Protein AF-A0A545TNF6-F1 (afdb_monomer_lite)

Sequence (285 aa):
MRSLAILFLVLPLLGCNGSDDDDNDNGVKALRIDASGVTEPVDLIERLSGRLFEIDENGEHLVSLDRNQDFFDLAILYNAQGSGCRLTASDRQRAEEWRLQCDFDITCLPNAEPVCAKQALPDNDLFTFRYRSFENSCRAYEASAMVAFSGTGCGDLNNTTVPDLHEPVFVAALADIEVDTEPHTVVSASIDGDIARLVFEVRGGCGEHDFDLVIDDDFTSGGTVRTSSLSVYGEDNDGCTDLIDVPKRFDLTPVKEIYKRQFPNAVGNQTVVIRNIGNYRFRLD

Secondary structure (DSSP, 8-state):
----------------------TT-----EEEEEEES--S-EEEEETTTTEEEEE-SSEEEEEE--TT-----EEEEEETTSSEEEEEESSTTT-SEEEEEEEE-----TTSPPEEEEEE-SSS-TTEEEEEEESSHHHHHHTTPEEEE-SS--GGGTT-EEES--EEPEE--GGG-------EEEEEEEEETTEEEEEEEEE-SSS-EEEEEEE-S-B-TTS-BS-EEEEEEE-TT-S---EEEEEEEEE-HHHHHHHHHH-TT--EEEEEEETTTEEEEEEE-

pLDDT: mean 79.97, std 18.1, range [21.95, 97.25]

Radius of gyration: 23.04 Å; chains: 1; bounding box: 62×70×67 Å

Structure (mmCIF, N/CA/C/O backbone):
data_AF-A0A545TNF6-F1
#
_entry.id   AF-A0A545TNF6-F1
#
loop_
_atom_site.group_PDB
_atom_site.id
_atom_site.type_symbol
_atom_site.label_atom_id
_atom_site.label_alt_id
_atom_site.label_comp_id
_atom_site.label_asym_id
_atom_site.label_entity_id
_atom_site.label_seq_id
_atom_site.pdbx_PDB_ins_code
_atom_site.Cartn_x
_atom_site.Cartn_y
_atom_site.Cartn_z
_atom_site.occupancy
_atom_site.B_iso_or_equiv
_atom_site.auth_seq_id
_atom_site.auth_comp_id
_atom_site.auth_asym_id
_atom_site.auth_atom_id
_atom_site.pdbx_PDB_model_num
ATOM 1 N N . MET A 1 1 ? -38.529 -45.855 -37.334 1.00 43.91 1 MET A N 1
ATOM 2 C CA . MET A 1 1 ? -37.143 -46.192 -37.726 1.00 43.91 1 MET A CA 1
ATOM 3 C C . MET A 1 1 ? -36.788 -45.484 -39.024 1.00 43.91 1 MET A C 1
ATOM 5 O O . MET A 1 1 ? -37.091 -46.003 -40.089 1.00 43.91 1 MET A O 1
ATOM 9 N N . ARG A 1 2 ? -36.196 -44.291 -38.927 1.00 24.41 2 ARG A N 1
ATOM 10 C CA . ARG A 1 2 ? -35.376 -43.653 -39.966 1.00 24.41 2 ARG A CA 1
ATOM 11 C C . ARG A 1 2 ? -34.384 -42.760 -39.224 1.00 24.41 2 ARG A C 1
ATOM 13 O O . ARG A 1 2 ? -34.797 -41.775 -38.623 1.00 24.41 2 ARG A O 1
ATOM 20 N N . SER A 1 3 ? -33.127 -43.193 -39.173 1.00 24.25 3 SER A N 1
ATOM 21 C CA . SER A 1 3 ? -32.018 -42.422 -38.613 1.00 24.25 3 SER A CA 1
ATOM 22 C C . SER A 1 3 ? -31.767 -41.201 -39.487 1.00 24.25 3 SER A C 1
ATOM 24 O O . SER A 1 3 ? -31.570 -41.337 -40.694 1.00 24.25 3 SER A O 1
ATOM 26 N N . LEU A 1 4 ? -31.788 -40.025 -38.869 1.00 24.00 4 LEU A N 1
ATOM 27 C CA . LEU A 1 4 ? -31.361 -38.771 -39.470 1.00 24.00 4 LEU A CA 1
ATOM 28 C C . LEU A 1 4 ? -29.865 -38.619 -39.155 1.00 24.00 4 LEU A C 1
ATOM 30 O O . LEU A 1 4 ? -29.491 -38.442 -37.999 1.00 24.00 4 LEU A O 1
ATOM 34 N N . ALA A 1 5 ? -29.013 -38.773 -40.167 1.00 24.28 5 ALA A N 1
ATOM 35 C CA . ALA A 1 5 ? -27.587 -38.494 -40.057 1.00 24.28 5 ALA A CA 1
ATOM 36 C C . ALA A 1 5 ? -27.385 -36.973 -40.129 1.00 24.28 5 ALA A C 1
ATOM 38 O O . ALA A 1 5 ? -27.696 -36.357 -41.148 1.00 24.28 5 ALA A O 1
ATOM 39 N N . ILE A 1 6 ? -26.906 -36.373 -39.039 1.00 26.23 6 ILE A N 1
ATOM 40 C CA . ILE A 1 6 ? -26.501 -34.966 -38.995 1.00 26.23 6 ILE A CA 1
ATOM 41 C C . ILE A 1 6 ? -25.044 -34.900 -39.451 1.00 26.23 6 ILE A C 1
ATOM 43 O O . ILE A 1 6 ? -24.143 -35.420 -38.798 1.00 26.23 6 ILE A O 1
ATOM 47 N N . LEU A 1 7 ? -24.851 -34.290 -40.616 1.00 21.95 7 LEU A N 1
ATOM 48 C CA . LEU A 1 7 ? -23.566 -33.981 -41.221 1.00 21.95 7 LEU A CA 1
ATOM 49 C C . LEU A 1 7 ? -22.990 -32.747 -40.504 1.00 21.95 7 LEU A C 1
ATOM 51 O O . LEU A 1 7 ? -23.434 -31.629 -40.756 1.00 21.95 7 LEU A O 1
ATOM 55 N N . PHE A 1 8 ? -22.036 -32.939 -39.592 1.00 25.45 8 PHE A N 1
ATOM 56 C CA . PHE A 1 8 ? -21.241 -31.832 -39.057 1.00 25.45 8 PHE A CA 1
ATOM 57 C C . PHE A 1 8 ? -20.173 -31.453 -40.086 1.00 25.45 8 PHE A C 1
ATOM 59 O O . PHE A 1 8 ? -19.251 -32.222 -40.357 1.00 25.45 8 PHE A O 1
ATOM 66 N N . LEU A 1 9 ? -20.324 -30.266 -40.675 1.00 23.81 9 LEU A N 1
ATOM 67 C CA . LEU A 1 9 ? -19.251 -29.590 -41.393 1.00 23.81 9 LEU A CA 1
ATOM 68 C C . LEU A 1 9 ? -18.159 -29.226 -40.379 1.00 23.81 9 LEU A C 1
ATOM 70 O O . LEU A 1 9 ? -18.353 -28.350 -39.539 1.00 23.81 9 LEU A O 1
ATOM 74 N N . VAL A 1 10 ? -17.015 -29.899 -40.468 1.00 26.00 10 VAL A N 1
ATOM 75 C CA . VAL A 1 10 ? -15.772 -29.465 -39.828 1.00 26.00 10 VAL A CA 1
ATOM 76 C C . VAL A 1 10 ? -15.178 -28.378 -40.721 1.00 26.00 10 VAL A C 1
ATOM 78 O O . VAL A 1 10 ? -14.643 -28.665 -41.791 1.00 26.00 10 VAL A O 1
ATOM 81 N N . LEU A 1 11 ? -15.338 -27.121 -40.314 1.00 28.11 11 LEU A N 1
ATOM 82 C CA . LEU A 1 11 ? -14.547 -26.011 -40.839 1.00 28.11 11 LEU A CA 1
ATOM 83 C C . LEU A 1 11 ? -13.128 -26.145 -40.266 1.00 28.11 11 LEU A C 1
ATOM 85 O O . LEU A 1 11 ? -12.998 -26.227 -39.043 1.00 28.11 11 LEU A O 1
ATOM 89 N N . PRO A 1 12 ? -12.066 -26.180 -41.091 1.00 29.42 12 PRO A N 1
ATOM 90 C CA . PRO A 1 12 ? -10.717 -26.051 -40.572 1.00 29.42 12 PRO A CA 1
ATOM 91 C C . PRO A 1 12 ? -10.569 -24.636 -40.011 1.00 29.42 12 PRO A C 1
ATOM 93 O O . PRO A 1 12 ? -10.664 -23.651 -40.746 1.00 29.42 12 PRO A O 1
ATOM 96 N N . LEU A 1 13 ? -10.376 -24.546 -38.696 1.00 31.84 13 LEU A N 1
ATOM 97 C CA . LEU A 1 13 ? -9.838 -23.350 -38.066 1.00 31.84 13 LEU A CA 1
ATOM 98 C C . LEU A 1 13 ? -8.480 -23.089 -38.719 1.00 31.84 13 LEU A C 1
ATOM 100 O O . LEU A 1 13 ? -7.588 -23.937 -38.677 1.00 31.84 13 LEU A O 1
ATOM 104 N N . LEU A 1 14 ? -8.370 -21.945 -39.391 1.00 34.56 14 LEU A N 1
ATOM 105 C CA . LEU A 1 14 ? -7.100 -21.393 -39.836 1.00 34.56 14 LEU A CA 1
ATOM 106 C C . LEU A 1 14 ? -6.213 -21.270 -38.601 1.00 34.56 14 LEU A C 1
ATOM 108 O O . LEU A 1 14 ? -6.526 -20.515 -37.682 1.00 34.56 14 LEU A O 1
ATOM 112 N N . GLY A 1 15 ? -5.162 -22.084 -38.575 1.00 30.28 15 GLY A N 1
ATOM 113 C CA . GLY A 1 15 ? -4.151 -22.050 -37.539 1.00 30.28 15 GLY A CA 1
ATOM 114 C C . GLY A 1 15 ? -3.509 -20.672 -37.488 1.00 30.28 15 GLY A C 1
ATOM 115 O O . GLY A 1 15 ? -3.139 -20.106 -38.519 1.00 30.28 15 GLY A O 1
ATOM 116 N N . CYS A 1 16 ? -3.363 -20.150 -36.275 1.00 33.81 16 CYS A N 1
ATOM 117 C CA . CYS A 1 16 ? -2.301 -19.205 -35.992 1.00 33.81 16 CYS A CA 1
ATOM 118 C C . CYS A 1 16 ? -0.992 -19.881 -36.419 1.00 33.81 16 CYS A C 1
ATOM 120 O O . CYS A 1 16 ? -0.658 -20.950 -35.911 1.00 33.81 16 CYS A O 1
ATOM 122 N N . ASN A 1 17 ? -0.300 -19.294 -37.396 1.00 35.44 17 ASN A N 1
ATOM 123 C CA . ASN A 1 17 ? 1.081 -19.631 -37.718 1.00 35.44 17 ASN A CA 1
ATOM 124 C C . ASN A 1 17 ? 1.927 -19.318 -36.475 1.00 35.44 17 ASN A C 1
ATOM 126 O O . ASN A 1 17 ? 2.396 -18.195 -36.311 1.00 35.44 17 ASN A O 1
ATOM 130 N N . GLY A 1 18 ? 2.074 -20.300 -35.589 1.00 39.19 18 GLY A N 1
ATOM 131 C CA . GLY A 1 18 ? 3.207 -20.368 -34.683 1.00 39.19 18 GLY A CA 1
ATOM 132 C C . GLY A 1 18 ? 4.419 -20.710 -35.534 1.00 39.19 18 GLY A C 1
ATOM 133 O O . GLY A 1 18 ? 4.469 -21.777 -36.144 1.00 39.19 18 GLY A O 1
ATOM 134 N N . SER A 1 19 ? 5.340 -19.763 -35.666 1.00 40.97 19 SER A N 1
ATOM 135 C CA . SER A 1 19 ? 6.684 -20.054 -36.137 1.00 40.97 19 SER A CA 1
ATOM 136 C C . SER A 1 19 ? 7.369 -20.905 -35.070 1.00 40.97 19 SER A C 1
ATOM 138 O O . SER A 1 19 ? 7.910 -20.370 -34.105 1.00 40.97 19 SER A O 1
ATOM 140 N N . ASP A 1 20 ? 7.287 -22.222 -35.238 1.00 49.34 20 ASP A N 1
ATOM 141 C CA . ASP A 1 20 ? 8.198 -23.185 -34.627 1.00 49.34 20 ASP A CA 1
ATOM 142 C C . ASP A 1 20 ? 9.568 -23.017 -35.305 1.00 49.34 20 ASP A C 1
ATOM 144 O O . ASP A 1 20 ? 9.872 -23.719 -36.265 1.00 49.34 20 ASP A O 1
ATOM 148 N N . ASP A 1 21 ? 10.368 -22.050 -34.856 1.00 46.94 21 ASP A N 1
ATOM 149 C CA . ASP A 1 21 ? 11.791 -21.969 -35.191 1.00 46.94 21 ASP A CA 1
ATOM 150 C C . ASP A 1 21 ? 12.592 -21.644 -33.913 1.00 46.94 21 ASP A C 1
ATOM 152 O O . ASP A 1 21 ? 12.367 -20.630 -33.255 1.00 46.94 21 ASP A O 1
ATOM 156 N N . ASP A 1 22 ? 13.537 -22.544 -33.619 1.00 46.09 22 ASP A N 1
ATOM 157 C CA . ASP A 1 22 ? 14.647 -22.476 -32.654 1.00 46.09 22 ASP A CA 1
ATOM 158 C C . ASP A 1 22 ? 14.410 -22.828 -31.167 1.00 46.09 22 ASP A C 1
ATOM 160 O O . ASP A 1 22 ? 14.746 -22.098 -30.233 1.00 46.09 22 ASP A O 1
ATOM 164 N N . ASP A 1 23 ? 14.025 -24.093 -30.959 1.00 50.25 23 ASP A N 1
ATOM 165 C CA . ASP A 1 23 ? 14.339 -24.911 -29.775 1.00 50.25 23 ASP A CA 1
ATOM 166 C C . ASP A 1 23 ? 15.867 -25.091 -29.586 1.00 50.25 23 ASP A C 1
ATOM 168 O O . ASP A 1 23 ? 16.430 -26.152 -29.872 1.00 50.25 23 ASP A O 1
ATOM 172 N N . ASN A 1 24 ? 16.575 -24.060 -29.114 1.00 44.50 24 ASN A N 1
ATOM 173 C CA . ASN A 1 24 ? 17.787 -24.248 -28.295 1.00 44.50 24 ASN A CA 1
ATOM 174 C C . ASN A 1 24 ? 18.270 -22.990 -27.562 1.00 44.50 24 ASN A C 1
ATOM 176 O O . ASN A 1 24 ? 19.436 -22.928 -27.157 1.00 44.50 24 ASN A O 1
ATOM 180 N N . ASP A 1 25 ? 17.418 -21.981 -27.384 1.00 52.03 25 ASP A N 1
ATOM 181 C CA . ASP A 1 25 ? 17.790 -20.886 -26.506 1.00 52.03 25 ASP A CA 1
ATOM 182 C C . ASP A 1 25 ? 17.663 -21.372 -25.060 1.00 52.03 25 ASP A C 1
ATOM 184 O O . ASP A 1 25 ? 16.601 -21.808 -24.610 1.00 52.03 25 ASP A O 1
ATOM 188 N N . ASN A 1 26 ? 18.743 -21.286 -24.287 1.00 50.31 26 ASN A N 1
ATOM 189 C CA . ASN A 1 26 ? 18.711 -21.491 -22.835 1.00 50.31 26 ASN A CA 1
ATOM 190 C C . ASN A 1 26 ? 17.999 -20.310 -22.133 1.00 50.31 26 ASN A C 1
ATOM 192 O O . ASN A 1 26 ? 18.369 -19.959 -21.007 1.00 50.31 26 ASN A O 1
ATOM 196 N N . GLY A 1 27 ? 16.993 -19.742 -22.815 1.00 54.53 27 GLY A N 1
ATOM 197 C CA . GLY A 1 27 ? 16.411 -18.413 -22.735 1.00 54.53 27 GLY A CA 1
ATOM 198 C C . GLY A 1 27 ? 16.209 -17.977 -21.308 1.00 54.53 27 GLY A C 1
ATOM 199 O O . GLY A 1 27 ? 15.198 -18.261 -20.666 1.00 54.53 27 GLY A O 1
ATOM 200 N N . VAL A 1 28 ? 17.224 -17.303 -20.790 1.00 65.88 28 VAL A N 1
ATOM 201 C CA . VAL A 1 28 ? 17.069 -16.525 -19.581 1.00 65.88 28 VAL A CA 1
ATOM 202 C C . VAL A 1 28 ? 16.252 -15.316 -20.006 1.00 65.88 28 VAL A C 1
ATOM 204 O O . VAL A 1 28 ? 16.776 -14.451 -20.705 1.00 65.88 28 VAL A O 1
ATOM 207 N N . LYS A 1 29 ? 14.972 -15.269 -19.618 1.00 76.62 29 LYS A N 1
ATOM 208 C CA . LYS A 1 29 ? 14.194 -14.034 -19.728 1.00 76.62 29 LYS A CA 1
ATOM 209 C C . LYS A 1 29 ? 14.943 -12.967 -18.928 1.00 76.62 29 LYS A C 1
ATOM 211 O O . LYS A 1 29 ? 15.293 -13.192 -17.765 1.00 76.62 29 LYS A O 1
ATOM 216 N N . ALA A 1 30 ? 15.265 -11.860 -19.581 1.00 83.50 30 ALA A N 1
ATOM 217 C CA . ALA A 1 30 ? 15.966 -10.745 -18.974 1.00 83.50 30 ALA A CA 1
ATOM 218 C C . ALA A 1 30 ? 15.099 -9.497 -19.097 1.00 83.50 30 ALA A C 1
ATOM 220 O O . ALA A 1 30 ? 14.529 -9.236 -20.152 1.00 83.50 30 ALA A O 1
ATOM 221 N N . LEU A 1 31 ? 15.014 -8.753 -18.005 1.00 87.25 31 LEU A N 1
ATOM 222 C CA . LEU A 1 31 ? 14.349 -7.471 -17.920 1.00 87.25 31 LEU A CA 1
ATOM 223 C C . LEU A 1 31 ? 15.382 -6.378 -18.115 1.00 87.25 31 LEU A C 1
ATOM 225 O O . LEU A 1 31 ? 16.410 -6.374 -17.434 1.00 87.25 31 LEU A O 1
ATOM 229 N N . ARG A 1 32 ? 15.112 -5.454 -19.027 1.00 91.69 32 ARG A N 1
ATOM 230 C CA . ARG A 1 32 ? 15.963 -4.293 -19.234 1.00 91.69 32 ARG A CA 1
ATOM 231 C C . ARG A 1 32 ? 15.460 -3.117 -18.404 1.00 91.69 32 ARG A C 1
ATOM 233 O O . ARG A 1 32 ? 14.279 -2.800 -18.458 1.00 91.69 32 ARG A O 1
ATOM 240 N N . ILE A 1 33 ? 16.351 -2.450 -17.678 1.00 94.31 33 ILE A N 1
ATOM 241 C CA . ILE A 1 33 ? 16.052 -1.238 -16.908 1.00 94.31 33 ILE A CA 1
ATOM 242 C C . ILE A 1 33 ? 16.990 -0.118 -17.376 1.00 94.31 33 ILE A C 1
ATOM 244 O O . ILE A 1 33 ? 18.193 -0.187 -17.147 1.00 94.31 33 ILE A O 1
ATOM 248 N N . ASP A 1 34 ? 16.453 0.903 -18.042 1.00 95.12 34 ASP A N 1
ATOM 249 C CA . ASP A 1 34 ? 17.161 2.131 -18.433 1.00 95.12 34 ASP A CA 1
ATOM 250 C C . ASP A 1 34 ? 17.091 3.151 -17.284 1.00 95.12 34 ASP A C 1
ATOM 252 O O . ASP A 1 34 ? 16.046 3.759 -17.032 1.00 95.12 34 ASP A O 1
ATOM 256 N N . ALA A 1 35 ? 18.189 3.296 -16.545 1.00 96.06 35 ALA A N 1
ATOM 257 C CA . ALA A 1 35 ? 18.286 4.131 -15.357 1.00 96.06 35 ALA A CA 1
ATOM 258 C C . ALA A 1 35 ? 18.898 5.507 -15.658 1.00 96.06 35 ALA A C 1
ATOM 260 O O . ALA A 1 35 ? 19.942 5.631 -16.302 1.00 96.06 35 ALA A O 1
ATOM 261 N N . SER A 1 36 ? 18.271 6.561 -15.137 1.00 95.31 36 SER A N 1
ATOM 262 C CA . SER A 1 36 ? 18.696 7.952 -15.301 1.00 95.31 36 SER A CA 1
ATOM 263 C C . SER A 1 36 ? 18.490 8.762 -14.022 1.00 95.31 36 SER A C 1
ATOM 265 O O . SER A 1 36 ? 17.530 8.558 -13.280 1.00 95.31 36 SER A O 1
ATOM 267 N N . GLY A 1 37 ? 19.397 9.700 -13.753 1.00 92.69 37 GLY A N 1
ATOM 268 C CA . GLY A 1 37 ? 19.358 10.523 -12.547 1.00 92.69 37 GLY A CA 1
ATOM 269 C C . GLY A 1 37 ? 19.779 9.815 -11.259 1.00 92.69 37 GLY A C 1
ATOM 270 O O . GLY A 1 37 ? 19.632 10.408 -10.200 1.00 92.69 37 GLY A O 1
ATOM 271 N N . VAL A 1 38 ? 20.289 8.582 -11.327 1.00 93.81 38 VAL A N 1
ATOM 272 C CA . VAL A 1 38 ? 20.677 7.792 -10.154 1.00 93.81 38 VAL A CA 1
ATOM 273 C C . VAL A 1 38 ? 21.975 8.339 -9.562 1.00 93.81 38 VAL A C 1
ATOM 275 O O . VAL A 1 38 ? 23.009 8.361 -10.234 1.00 93.81 38 VAL A O 1
ATOM 278 N N . THR A 1 39 ? 21.908 8.823 -8.319 1.00 91.31 39 THR A N 1
ATOM 279 C CA . THR A 1 39 ? 23.062 9.361 -7.568 1.00 91.31 39 THR A CA 1
ATOM 280 C C . THR A 1 39 ? 23.376 8.616 -6.265 1.00 91.31 39 THR A C 1
ATOM 282 O O . THR A 1 39 ? 24.485 8.744 -5.758 1.00 91.31 39 THR A O 1
ATOM 285 N N . GLU A 1 40 ? 22.437 7.815 -5.762 1.00 90.62 40 GLU A N 1
ATOM 286 C CA . GLU A 1 40 ? 22.557 6.910 -4.609 1.00 90.62 40 GLU A CA 1
ATOM 287 C C . GLU A 1 40 ? 21.766 5.625 -4.929 1.00 90.62 40 GLU A C 1
ATOM 289 O O . GLU A 1 40 ? 20.886 5.673 -5.797 1.00 90.62 40 GLU A O 1
ATOM 294 N N . PRO A 1 41 ? 22.017 4.498 -4.240 1.00 91.19 41 PRO A N 1
ATOM 295 C CA . PRO A 1 41 ? 21.329 3.240 -4.516 1.00 91.19 41 PRO A CA 1
ATOM 296 C C . PRO A 1 41 ? 19.798 3.337 -4.461 1.00 91.19 41 PRO A C 1
ATOM 298 O O . PRO A 1 41 ? 19.214 3.975 -3.573 1.00 91.19 41 PRO A O 1
ATOM 301 N N . VAL A 1 42 ? 19.153 2.679 -5.423 1.00 90.94 42 VAL A N 1
ATOM 302 C CA . VAL A 1 42 ? 17.705 2.465 -5.475 1.00 90.94 42 VAL A CA 1
ATOM 303 C C . VAL A 1 42 ? 17.444 0.971 -5.428 1.00 90.94 42 VAL A C 1
ATOM 305 O O . VAL A 1 42 ? 17.832 0.244 -6.344 1.00 90.94 42 VAL A O 1
ATOM 308 N N . ASP A 1 43 ? 16.748 0.529 -4.389 1.00 91.25 43 ASP A N 1
ATOM 309 C CA . ASP A 1 43 ? 16.315 -0.855 -4.280 1.00 91.25 43 ASP A CA 1
ATOM 310 C C . ASP A 1 43 ? 14.991 -1.020 -5.012 1.00 91.25 43 ASP A C 1
ATOM 312 O O . ASP A 1 43 ? 13.978 -0.393 -4.686 1.00 91.25 43 ASP A O 1
ATOM 316 N N . LEU A 1 44 ? 15.000 -1.900 -5.999 1.00 91.81 44 LEU A N 1
ATOM 317 C CA . LEU A 1 44 ? 13.829 -2.378 -6.704 1.00 91.81 44 LEU A CA 1
ATOM 318 C C . LEU A 1 44 ? 13.463 -3.766 -6.188 1.00 91.81 44 LEU A C 1
ATOM 320 O O . LEU A 1 44 ? 14.328 -4.577 -5.849 1.00 91.81 44 LEU A O 1
ATOM 324 N N . ILE A 1 45 ? 12.170 -4.059 -6.183 1.00 88.44 45 ILE A N 1
ATOM 325 C CA . ILE A 1 45 ? 11.635 -5.385 -5.893 1.00 88.44 45 ILE A CA 1
ATOM 326 C C . ILE A 1 45 ? 10.754 -5.840 -7.045 1.00 88.44 45 ILE A C 1
ATOM 328 O O . ILE A 1 45 ? 9.919 -5.079 -7.523 1.00 88.44 45 ILE A O 1
ATOM 332 N N . GLU A 1 46 ? 10.921 -7.087 -7.471 1.00 86.31 46 GLU A N 1
ATOM 333 C CA . GLU A 1 46 ? 9.929 -7.767 -8.298 1.00 86.31 46 GLU A CA 1
ATOM 334 C C . GLU A 1 46 ? 8.937 -8.446 -7.349 1.00 86.31 46 GLU A C 1
ATOM 336 O O . GLU A 1 46 ? 9.292 -9.374 -6.618 1.00 86.31 46 GLU A O 1
ATOM 341 N N . ARG A 1 47 ? 7.715 -7.912 -7.276 1.00 78.31 47 ARG A N 1
ATOM 342 C CA . ARG A 1 47 ? 6.742 -8.221 -6.223 1.00 78.31 47 ARG A CA 1
ATOM 343 C C . ARG A 1 47 ? 6.219 -9.658 -6.282 1.00 78.31 47 ARG A C 1
ATOM 345 O O . ARG A 1 47 ? 5.804 -10.169 -5.242 1.00 78.31 47 ARG A O 1
ATOM 352 N N . LEU A 1 48 ? 6.253 -10.326 -7.441 1.00 74.25 48 LEU A N 1
ATOM 353 C CA . LEU A 1 48 ? 5.762 -11.704 -7.575 1.00 74.25 48 LEU A CA 1
ATOM 354 C C . LEU A 1 48 ? 6.755 -12.731 -7.012 1.00 74.25 48 LEU A C 1
ATOM 356 O O . LEU A 1 48 ? 6.364 -13.639 -6.277 1.00 74.25 48 LEU A O 1
ATOM 360 N N . SER A 1 49 ? 8.040 -12.589 -7.330 1.00 78.06 49 SER A N 1
ATOM 361 C CA . SER A 1 49 ? 9.129 -13.458 -6.863 1.00 78.06 49 SER A CA 1
ATOM 362 C C . SER A 1 49 ? 9.734 -12.997 -5.535 1.00 78.06 49 SER A C 1
ATOM 364 O O . SER A 1 49 ? 10.405 -13.779 -4.859 1.00 78.06 49 SER A O 1
ATOM 366 N N . GLY A 1 50 ? 9.521 -11.734 -5.154 1.00 80.38 50 GLY A N 1
ATOM 367 C CA . GLY A 1 50 ? 10.170 -11.087 -4.012 1.00 80.38 50 GLY A CA 1
ATOM 368 C C . GLY A 1 50 ? 11.662 -10.827 -4.233 1.00 80.38 50 GLY A C 1
ATOM 369 O O . GLY A 1 50 ? 12.395 -10.589 -3.271 1.00 80.38 50 GLY A O 1
ATOM 370 N N . ARG A 1 51 ? 12.143 -10.926 -5.477 1.00 84.56 51 ARG A N 1
ATOM 371 C CA . ARG A 1 51 ? 13.555 -10.734 -5.802 1.00 84.56 51 ARG A CA 1
ATOM 372 C C . ARG A 1 51 ? 13.908 -9.253 -5.820 1.00 84.56 51 ARG A C 1
ATOM 374 O O . ARG A 1 51 ? 13.132 -8.425 -6.282 1.00 84.56 51 ARG A O 1
ATOM 381 N N . LEU A 1 52 ? 15.110 -8.952 -5.345 1.00 87.75 52 LEU A N 1
ATOM 382 C CA . LEU A 1 52 ? 15.613 -7.594 -5.198 1.00 87.75 52 LEU A CA 1
ATOM 383 C C . LEU A 1 52 ? 16.697 -7.279 -6.216 1.00 87.75 52 LEU A C 1
ATOM 385 O O . LEU A 1 52 ? 17.485 -8.155 -6.596 1.00 87.75 52 LEU A O 1
ATOM 389 N N . PHE A 1 53 ? 16.749 -6.008 -6.590 1.00 90.75 53 PHE A N 1
ATOM 390 C CA . PHE A 1 53 ? 17.747 -5.442 -7.484 1.00 90.75 53 PHE A CA 1
ATOM 391 C C . PHE A 1 53 ? 18.163 -4.094 -6.925 1.00 90.75 53 PHE A C 1
ATOM 393 O O . PHE A 1 53 ? 17.312 -3.270 -6.623 1.00 90.75 53 PHE A O 1
ATOM 400 N N . GLU A 1 54 ? 19.460 -3.872 -6.806 1.00 93.69 54 GLU A N 1
ATOM 401 C CA . GLU A 1 54 ? 20.001 -2.562 -6.470 1.00 93.69 54 GLU A CA 1
ATOM 402 C C . GLU A 1 54 ? 20.443 -1.901 -7.778 1.00 93.69 54 GLU A C 1
ATOM 404 O O . GLU A 1 54 ? 21.153 -2.521 -8.573 1.00 93.69 54 GLU A O 1
ATOM 409 N N . ILE A 1 55 ? 19.987 -0.672 -8.019 1.00 94.44 55 ILE A N 1
ATOM 410 C CA . ILE A 1 55 ? 20.444 0.174 -9.122 1.00 94.44 55 ILE A CA 1
ATOM 411 C C . ILE A 1 55 ? 21.216 1.345 -8.517 1.00 94.44 55 ILE A C 1
ATOM 413 O O . ILE A 1 55 ? 20.626 2.227 -7.892 1.00 94.44 55 ILE A O 1
ATOM 417 N N . ASP A 1 56 ? 22.533 1.347 -8.693 1.00 94.94 56 ASP A N 1
ATOM 418 C CA . ASP A 1 56 ? 23.463 2.308 -8.087 1.00 94.94 56 ASP A CA 1
ATOM 419 C C . ASP A 1 56 ? 24.100 3.274 -9.102 1.00 94.94 56 ASP A C 1
ATOM 421 O O . ASP A 1 56 ? 24.758 4.242 -8.714 1.00 94.94 56 ASP A O 1
ATOM 425 N N . GLU A 1 57 ? 23.862 3.072 -10.400 1.00 95.44 57 GLU A N 1
ATOM 426 C CA . GLU A 1 57 ? 24.358 3.941 -11.465 1.00 95.44 57 GLU A CA 1
ATOM 427 C C . GLU A 1 57 ? 23.379 4.108 -12.637 1.00 95.44 57 GLU A C 1
ATOM 429 O O . GLU A 1 57 ? 22.453 3.322 -12.853 1.00 95.44 57 GLU A O 1
ATOM 434 N N . ASN A 1 58 ? 23.597 5.167 -13.422 1.00 96.06 58 ASN A N 1
ATOM 435 C CA . ASN A 1 58 ? 22.867 5.407 -14.668 1.00 96.06 58 ASN A CA 1
ATOM 436 C C . ASN A 1 58 ? 23.266 4.398 -15.751 1.00 96.06 58 ASN A C 1
ATOM 438 O O . ASN A 1 58 ? 24.425 3.996 -15.827 1.00 96.06 58 ASN A O 1
ATOM 442 N N . GLY A 1 59 ? 22.351 4.113 -16.675 1.00 95.12 59 GLY A N 1
ATOM 443 C CA . GLY A 1 59 ? 22.600 3.261 -17.834 1.00 95.12 59 GLY A CA 1
ATOM 444 C C . GLY A 1 59 ? 21.632 2.092 -17.935 1.00 95.12 59 GLY A C 1
ATOM 445 O O . GLY A 1 59 ? 20.610 2.043 -17.257 1.00 95.12 59 GLY A O 1
ATOM 446 N N . GLU A 1 60 ? 21.956 1.160 -18.826 1.00 95.81 60 GLU A N 1
ATOM 447 C CA . GLU A 1 60 ? 21.149 -0.031 -19.070 1.00 95.81 60 GLU A CA 1
ATOM 448 C C . GLU A 1 60 ? 21.552 -1.154 -18.108 1.00 95.81 60 GLU A C 1
ATOM 450 O O . GLU A 1 60 ? 22.708 -1.576 -18.082 1.00 95.81 60 GLU A O 1
ATOM 455 N N . HIS A 1 61 ? 20.578 -1.671 -17.364 1.00 94.38 61 HIS A N 1
ATOM 456 C CA . HIS A 1 61 ? 20.735 -2.796 -16.450 1.00 94.38 61 HIS A CA 1
ATOM 457 C C . HIS A 1 61 ? 19.929 -3.990 -16.949 1.00 94.38 61 HIS A C 1
ATOM 459 O O . HIS A 1 61 ? 18.782 -3.843 -17.370 1.00 94.38 61 HIS A O 1
ATOM 465 N N . LEU A 1 62 ? 20.523 -5.183 -16.894 1.00 91.38 62 LEU A N 1
ATOM 466 C CA . LEU A 1 62 ? 19.862 -6.430 -17.276 1.00 91.38 62 LEU A CA 1
ATOM 467 C C . LEU A 1 62 ? 19.630 -7.299 -16.049 1.00 91.38 62 LEU A C 1
ATOM 469 O O . LEU A 1 62 ? 20.564 -7.765 -15.394 1.00 91.38 62 LEU A O 1
ATOM 473 N N . VAL A 1 63 ? 18.363 -7.568 -15.780 1.00 86.88 63 VAL A N 1
ATOM 474 C CA . VAL A 1 63 ? 17.915 -8.373 -14.656 1.00 86.88 63 VAL A CA 1
ATOM 475 C C . VAL A 1 63 ? 17.429 -9.721 -15.174 1.00 86.88 63 VAL A C 1
ATOM 477 O O . VAL A 1 63 ? 16.415 -9.819 -15.850 1.00 86.88 63 VAL A O 1
ATOM 480 N N . SER A 1 64 ? 18.160 -10.791 -14.863 1.00 84.00 64 SER A N 1
ATOM 481 C CA . SER A 1 64 ? 17.725 -12.158 -15.178 1.00 84.00 64 SER A CA 1
ATOM 482 C C . SER A 1 64 ? 16.529 -12.555 -14.313 1.00 84.00 64 SER A C 1
ATOM 484 O O . SER A 1 64 ? 16.560 -12.325 -13.108 1.00 84.00 64 SER A O 1
ATOM 486 N N . LEU A 1 65 ? 15.528 -13.207 -14.899 1.00 73.38 65 LEU A N 1
ATOM 487 C CA . LEU A 1 65 ? 14.276 -13.588 -14.238 1.00 73.38 65 LEU A CA 1
ATOM 488 C C . LEU A 1 65 ? 14.069 -15.106 -14.239 1.00 73.38 65 LEU A C 1
ATOM 490 O O . LEU A 1 65 ? 14.773 -15.848 -14.934 1.00 73.38 65 LEU A O 1
ATOM 494 N N . ASP A 1 66 ? 13.090 -15.563 -13.458 1.00 77.69 66 ASP A N 1
ATOM 495 C CA . ASP A 1 66 ? 12.696 -16.967 -13.437 1.00 77.69 66 ASP A CA 1
ATOM 496 C C . ASP A 1 66 ? 12.022 -17.383 -14.750 1.00 77.69 66 ASP A C 1
ATOM 498 O O . ASP A 1 66 ? 11.180 -16.686 -15.312 1.00 77.69 66 ASP A O 1
ATOM 502 N N . ARG A 1 67 ? 12.382 -18.577 -15.237 1.00 69.62 67 ARG A N 1
ATOM 503 C CA . ARG A 1 67 ? 11.966 -19.079 -16.561 1.00 69.62 67 ARG A CA 1
ATOM 504 C C . ARG A 1 67 ? 10.456 -19.258 -16.723 1.00 69.62 67 ARG A C 1
ATOM 506 O O . ARG A 1 67 ? 9.974 -19.267 -17.848 1.00 69.62 67 ARG A O 1
ATOM 513 N N . ASN A 1 68 ? 9.738 -19.427 -15.617 1.00 74.06 68 ASN A N 1
ATOM 514 C CA . ASN A 1 68 ? 8.304 -19.717 -15.616 1.00 74.06 68 ASN A CA 1
ATOM 515 C C . ASN A 1 68 ? 7.446 -18.463 -15.403 1.00 74.06 68 ASN A C 1
ATOM 517 O O . ASN A 1 68 ? 6.245 -18.588 -15.187 1.00 74.06 68 ASN A O 1
ATOM 521 N N . GLN A 1 69 ? 8.060 -17.280 -15.390 1.00 70.38 69 GLN A N 1
ATOM 522 C CA . GLN A 1 69 ? 7.361 -16.029 -15.158 1.00 70.38 69 GLN A CA 1
ATOM 523 C C . GLN A 1 69 ? 7.066 -15.348 -16.496 1.00 70.38 69 GLN A C 1
ATOM 525 O O . GLN A 1 69 ? 7.969 -15.089 -17.297 1.00 70.38 69 GLN A O 1
ATOM 530 N N . ASP A 1 70 ? 5.784 -15.107 -16.757 1.00 67.50 70 ASP A N 1
ATOM 531 C CA . ASP A 1 70 ? 5.307 -14.450 -17.979 1.00 67.50 70 ASP A CA 1
ATOM 532 C C . ASP A 1 70 ? 5.051 -12.949 -17.789 1.00 67.50 70 ASP A C 1
ATOM 534 O O . ASP A 1 70 ? 4.979 -12.229 -18.780 1.00 67.50 70 ASP A O 1
ATOM 538 N N . PHE A 1 71 ? 5.009 -12.475 -16.538 1.00 68.25 71 PHE A N 1
ATOM 539 C CA . PHE A 1 71 ? 4.665 -11.097 -16.164 1.00 68.25 71 PHE A CA 1
ATOM 540 C C . PHE A 1 71 ? 5.604 -10.566 -15.089 1.00 68.25 71 PHE A C 1
ATOM 542 O O . PHE A 1 71 ? 6.066 -11.343 -14.260 1.00 68.25 71 PHE A O 1
ATOM 549 N N . PHE A 1 72 ? 5.846 -9.258 -15.058 1.00 74.44 72 PHE A N 1
ATOM 550 C CA . PHE A 1 72 ? 6.742 -8.621 -14.089 1.00 74.44 72 PHE A CA 1
ATOM 551 C C . PHE A 1 72 ? 6.016 -7.481 -13.385 1.00 74.44 72 PHE A C 1
ATOM 553 O O . PHE A 1 72 ? 5.396 -6.657 -14.050 1.00 74.44 72 PHE A O 1
ATOM 560 N N . ASP A 1 73 ? 6.131 -7.429 -12.062 1.00 77.81 73 ASP A N 1
ATOM 561 C CA . ASP A 1 73 ? 5.628 -6.332 -11.229 1.00 77.81 73 ASP A CA 1
ATOM 562 C C . ASP A 1 73 ? 6.836 -5.749 -10.493 1.00 77.81 73 ASP A C 1
ATOM 564 O O . ASP A 1 73 ? 7.254 -6.271 -9.457 1.00 77.81 73 ASP A O 1
ATOM 568 N N . LEU A 1 74 ? 7.489 -4.751 -11.097 1.00 85.81 74 LEU A N 1
ATOM 569 C CA . LEU A 1 74 ? 8.601 -4.059 -10.458 1.00 85.81 74 LEU A CA 1
ATOM 570 C C . LEU A 1 74 ? 8.100 -2.837 -9.697 1.00 85.81 74 LEU A C 1
ATOM 572 O O . LEU A 1 74 ? 7.425 -1.976 -10.250 1.00 85.81 74 LEU A O 1
ATOM 576 N N . ALA A 1 75 ? 8.583 -2.676 -8.470 1.00 86.69 75 ALA A N 1
ATOM 577 C CA . ALA A 1 75 ? 8.363 -1.476 -7.682 1.00 86.69 75 ALA A CA 1
ATOM 578 C C . ALA A 1 75 ? 9.661 -0.952 -7.075 1.00 86.69 75 ALA A C 1
ATOM 580 O O . ALA A 1 75 ? 10.591 -1.708 -6.793 1.00 86.69 75 ALA A O 1
ATOM 581 N N . ILE A 1 76 ? 9.698 0.357 -6.824 1.00 87.88 76 ILE A N 1
ATOM 582 C CA . ILE A 1 76 ? 10.736 0.963 -5.989 1.00 87.88 76 ILE A CA 1
ATOM 583 C C . ILE A 1 76 ? 10.420 0.595 -4.539 1.00 87.88 76 ILE A C 1
ATOM 585 O O . ILE A 1 76 ? 9.397 1.009 -3.995 1.00 87.88 76 ILE A O 1
ATOM 589 N N . LEU A 1 77 ? 11.293 -0.200 -3.927 1.00 84.94 77 LEU A N 1
ATOM 590 C CA . LEU A 1 77 ? 11.192 -0.589 -2.525 1.00 84.94 77 LEU A CA 1
ATOM 591 C C . LEU A 1 77 ? 11.773 0.497 -1.621 1.00 84.94 77 LEU A C 1
ATOM 593 O O . LEU A 1 77 ? 11.163 0.881 -0.622 1.00 84.94 77 LEU A O 1
ATOM 597 N N . TYR A 1 78 ? 12.963 0.978 -1.970 1.00 83.69 78 TYR A N 1
ATOM 598 C CA . TYR A 1 78 ? 13.685 1.981 -1.208 1.00 83.69 78 TYR A CA 1
ATOM 599 C C . TYR A 1 78 ? 14.492 2.881 -2.139 1.00 83.69 78 TYR A C 1
ATOM 601 O O . TYR A 1 78 ? 14.975 2.470 -3.190 1.00 83.69 78 TYR A O 1
ATOM 609 N N . ASN A 1 79 ? 14.627 4.138 -1.734 1.00 82.94 79 ASN A N 1
ATOM 610 C CA . ASN A 1 79 ? 15.363 5.145 -2.471 1.00 82.94 79 ASN A CA 1
ATOM 611 C C . ASN A 1 79 ? 16.208 5.969 -1.497 1.00 82.94 79 ASN A C 1
ATOM 613 O O . ASN A 1 79 ? 15.673 6.727 -0.681 1.00 82.94 79 ASN A O 1
ATOM 617 N N . ALA A 1 80 ? 17.529 5.826 -1.597 1.00 80.69 80 ALA A N 1
ATOM 618 C CA . ALA A 1 80 ? 18.474 6.550 -0.755 1.00 80.69 80 ALA A CA 1
ATOM 619 C C . ALA A 1 80 ? 18.667 8.020 -1.178 1.00 80.69 80 ALA A C 1
ATOM 621 O O . ALA A 1 80 ? 19.146 8.823 -0.376 1.00 80.69 80 ALA A O 1
ATOM 622 N N . GLN A 1 81 ? 18.280 8.397 -2.404 1.00 77.56 81 GLN A N 1
ATOM 623 C CA . GLN A 1 81 ? 18.634 9.687 -3.017 1.00 77.56 81 GLN A CA 1
ATOM 624 C C . GLN A 1 81 ? 17.920 10.891 -2.396 1.00 77.56 81 GLN A C 1
ATOM 626 O O . GLN A 1 81 ? 18.333 12.030 -2.606 1.00 77.56 81 GLN A O 1
ATOM 631 N N . GLY A 1 82 ? 16.838 10.678 -1.642 1.00 68.56 82 GLY A N 1
ATOM 632 C CA . GLY A 1 82 ? 16.018 11.747 -1.063 1.00 68.56 82 GLY A CA 1
ATOM 633 C C . GLY A 1 82 ? 15.246 12.597 -2.088 1.00 68.56 82 GLY A C 1
ATOM 634 O O . GLY A 1 82 ? 14.258 13.223 -1.712 1.00 68.56 82 GLY A O 1
ATOM 635 N N . SER A 1 83 ? 15.655 12.605 -3.363 1.00 73.12 83 SER A N 1
ATOM 636 C CA . SER A 1 83 ? 14.851 13.018 -4.515 1.00 73.12 83 SER A CA 1
ATOM 637 C C . SER A 1 83 ? 13.862 11.920 -4.897 1.00 73.12 83 SER A C 1
ATOM 639 O O . SER A 1 83 ? 14.050 10.755 -4.561 1.00 73.12 83 SER A O 1
ATOM 641 N N . GLY A 1 84 ? 12.792 12.275 -5.607 1.00 79.88 84 GLY A N 1
ATOM 642 C CA . GLY A 1 84 ? 11.848 11.286 -6.111 1.00 79.88 84 GLY A CA 1
ATOM 643 C C . GLY A 1 84 ? 12.466 10.408 -7.192 1.00 79.88 84 GLY A C 1
ATOM 644 O O . GLY A 1 84 ? 13.033 10.925 -8.150 1.00 79.88 84 GLY A O 1
ATOM 645 N N . CYS A 1 85 ? 12.287 9.094 -7.073 1.00 88.62 85 CYS A N 1
ATOM 646 C CA . CYS A 1 85 ? 12.468 8.160 -8.178 1.00 88.62 85 CYS A CA 1
ATOM 647 C C . CYS A 1 85 ? 11.100 7.717 -8.702 1.00 88.62 85 CYS A C 1
ATOM 649 O O . CYS A 1 85 ? 10.118 7.630 -7.962 1.00 88.62 85 CYS A O 1
ATOM 651 N N . ARG A 1 86 ? 11.020 7.462 -10.002 1.00 89.06 86 ARG A N 1
ATOM 652 C CA . ARG A 1 86 ? 9.840 6.932 -10.675 1.00 89.06 86 ARG A CA 1
ATOM 653 C C . ARG A 1 86 ? 10.293 5.814 -11.584 1.00 89.06 86 ARG A C 1
ATOM 655 O O . ARG A 1 86 ? 11.253 5.964 -12.337 1.00 89.06 86 ARG A O 1
ATOM 662 N N . LEU A 1 87 ? 9.551 4.725 -11.523 1.00 89.31 87 LEU A N 1
ATOM 663 C CA . LEU A 1 87 ? 9.712 3.588 -12.397 1.00 89.31 87 LEU A CA 1
ATOM 664 C C . LEU A 1 87 ? 8.555 3.594 -13.408 1.00 89.31 87 LEU A C 1
ATOM 666 O O . LEU A 1 87 ? 7.417 3.872 -13.043 1.00 89.31 87 LEU A O 1
ATOM 670 N N . THR A 1 88 ? 8.856 3.392 -14.689 1.00 87.50 88 THR A N 1
ATOM 671 C CA . THR A 1 88 ? 7.865 3.390 -15.781 1.00 87.50 88 THR A CA 1
ATOM 672 C C . THR A 1 88 ? 8.182 2.287 -16.777 1.00 87.50 88 THR A C 1
ATOM 674 O O . THR A 1 88 ? 9.339 2.136 -17.151 1.00 87.50 88 THR A O 1
ATOM 677 N N . ALA A 1 89 ? 7.189 1.544 -17.255 1.00 83.62 89 ALA A N 1
ATOM 678 C CA . ALA A 1 89 ? 7.376 0.617 -18.371 1.00 83.62 89 ALA A CA 1
ATOM 679 C C . ALA A 1 89 ? 7.322 1.366 -19.719 1.00 83.62 89 ALA A C 1
ATOM 681 O O . ALA A 1 89 ? 6.488 2.254 -19.914 1.00 83.62 89 ALA A O 1
ATOM 682 N N . SER A 1 90 ? 8.225 1.029 -20.647 1.00 70.44 90 SER A N 1
ATOM 683 C CA . SER A 1 90 ? 8.320 1.654 -21.982 1.00 70.44 90 SER A CA 1
ATOM 684 C C . SER A 1 90 ? 7.236 1.168 -22.952 1.00 70.44 90 SER A C 1
ATOM 686 O O . SER A 1 90 ? 6.660 1.971 -23.687 1.00 70.44 90 SER A O 1
ATOM 688 N N . ASP A 1 91 ? 6.933 -0.130 -22.911 1.00 66.19 91 ASP A N 1
ATOM 689 C CA . ASP A 1 91 ? 5.791 -0.762 -23.559 1.00 66.19 91 ASP A CA 1
ATOM 690 C C . ASP A 1 91 ? 5.005 -1.533 -22.500 1.00 66.19 91 ASP A C 1
ATOM 692 O O . ASP A 1 91 ? 5.434 -2.573 -21.990 1.00 66.19 91 ASP A O 1
ATOM 696 N N . ARG A 1 92 ? 3.843 -0.979 -22.164 1.00 57.09 92 ARG A N 1
ATOM 697 C CA . ARG A 1 92 ? 2.950 -1.465 -21.112 1.00 57.09 92 ARG A CA 1
ATOM 698 C C . ARG A 1 92 ? 2.366 -2.847 -21.406 1.00 57.09 92 ARG A C 1
ATOM 700 O O . ARG A 1 92 ? 1.874 -3.472 -20.485 1.00 57.09 92 ARG A O 1
ATOM 707 N N . GLN A 1 93 ? 2.436 -3.334 -22.652 1.00 49.72 93 GLN A N 1
ATOM 708 C CA . GLN A 1 93 ? 1.890 -4.644 -23.033 1.00 49.72 93 GLN A CA 1
ATOM 709 C C . GLN A 1 93 ? 2.909 -5.790 -22.982 1.00 49.72 93 GLN A C 1
ATOM 711 O O . GLN A 1 93 ? 2.521 -6.949 -23.139 1.00 49.72 93 GLN A O 1
ATOM 716 N N . ARG A 1 94 ? 4.210 -5.492 -22.844 1.00 58.00 94 ARG A N 1
ATOM 717 C CA . ARG A 1 94 ? 5.262 -6.524 -22.785 1.00 58.00 94 ARG A CA 1
ATOM 718 C C . ARG A 1 94 ? 6.318 -6.312 -21.714 1.00 58.00 94 ARG A C 1
ATOM 720 O O . ARG A 1 94 ? 7.074 -7.242 -21.481 1.00 58.00 94 ARG A O 1
ATOM 727 N N . ALA A 1 95 ? 6.371 -5.148 -21.064 1.00 62.31 95 ALA A N 1
ATOM 728 C CA . ALA A 1 95 ? 7.211 -4.844 -19.901 1.00 62.31 95 ALA A CA 1
ATOM 729 C C . ALA A 1 95 ? 8.673 -5.343 -19.972 1.00 62.31 95 ALA A C 1
ATOM 731 O O . ALA A 1 95 ? 9.310 -5.487 -18.939 1.00 62.31 95 ALA A O 1
ATOM 732 N N . GLU A 1 96 ? 9.233 -5.600 -21.161 1.00 75.00 96 GLU A N 1
ATOM 733 C CA . GLU A 1 96 ? 10.613 -6.084 -21.329 1.00 75.00 96 GLU A CA 1
ATOM 734 C C . GLU A 1 96 ? 11.632 -4.968 -21.061 1.00 75.00 96 GLU A C 1
ATOM 736 O O . GLU A 1 96 ? 12.803 -5.232 -20.790 1.00 75.00 96 GLU A O 1
ATOM 741 N N . GLU A 1 97 ? 11.182 -3.713 -21.108 1.00 85.81 97 GLU A N 1
ATOM 742 C CA . GLU A 1 97 ? 11.996 -2.531 -20.873 1.00 85.81 97 GLU A CA 1
ATOM 743 C C . GLU A 1 97 ? 11.287 -1.561 -19.925 1.00 85.81 97 GLU A C 1
ATOM 745 O O . GLU A 1 97 ? 10.223 -1.008 -20.226 1.00 85.81 97 GLU A O 1
ATOM 750 N N . TRP A 1 98 ? 11.930 -1.331 -18.789 1.00 90.44 98 TRP A N 1
ATOM 751 C CA . TRP A 1 98 ? 11.564 -0.371 -17.764 1.00 90.44 98 TRP A CA 1
ATOM 752 C C . TRP A 1 98 ? 12.519 0.813 -17.800 1.00 90.44 98 TRP A C 1
ATOM 754 O O . TRP A 1 98 ? 13.679 0.694 -18.183 1.00 90.44 98 TRP A O 1
ATOM 764 N N . ARG A 1 99 ? 12.039 1.968 -17.363 1.00 92.62 99 ARG A N 1
ATOM 765 C CA . ARG A 1 99 ? 12.817 3.181 -17.172 1.00 92.62 99 ARG A CA 1
ATOM 766 C C . ARG A 1 99 ? 12.716 3.616 -15.721 1.00 92.62 99 ARG A C 1
ATOM 768 O O . ARG A 1 99 ? 11.616 3.890 -15.238 1.00 92.62 99 ARG A O 1
ATOM 775 N N . LEU A 1 100 ? 13.869 3.712 -15.066 1.00 93.44 100 LEU A N 1
ATOM 776 C CA . LEU A 1 100 ? 14.030 4.306 -13.744 1.00 93.44 100 LEU A CA 1
ATOM 777 C C . LEU A 1 100 ? 14.552 5.736 -13.919 1.00 93.44 100 LEU A C 1
ATOM 779 O O . LEU A 1 100 ? 15.615 5.951 -14.497 1.00 93.44 100 LEU A O 1
ATOM 783 N N . GLN A 1 101 ? 13.812 6.723 -13.431 1.00 93.75 101 GLN A N 1
ATOM 784 C CA . GLN A 1 101 ? 14.212 8.129 -13.468 1.00 93.75 101 GLN A CA 1
ATOM 785 C C . GLN A 1 101 ? 14.235 8.689 -12.043 1.00 93.75 101 GLN A C 1
ATOM 787 O O . GLN A 1 101 ? 13.246 8.523 -11.342 1.00 93.75 101 GLN A O 1
ATOM 792 N N . CYS A 1 102 ? 15.320 9.340 -11.612 1.00 90.19 102 CYS A N 1
ATOM 793 C CA . CYS A 1 102 ? 15.499 9.845 -10.234 1.00 90.19 102 CYS A CA 1
ATOM 794 C C . CYS A 1 102 ? 15.855 11.342 -10.126 1.00 90.19 102 CYS A C 1
ATOM 796 O O . CYS A 1 102 ? 16.087 11.863 -9.033 1.00 90.19 102 CYS A O 1
ATOM 798 N N . ASP A 1 103 ? 15.890 12.057 -11.254 1.00 82.38 103 ASP A N 1
ATOM 799 C CA . ASP A 1 103 ? 16.320 13.459 -11.353 1.00 82.38 103 ASP A CA 1
ATOM 800 C C . ASP A 1 103 ? 15.171 14.477 -11.388 1.00 82.38 103 ASP A C 1
ATOM 802 O O . ASP A 1 103 ? 15.367 15.621 -11.811 1.00 82.38 103 ASP A O 1
ATOM 806 N N . PHE A 1 104 ? 13.965 14.101 -10.956 1.00 76.00 104 PHE A N 1
ATOM 807 C CA . PHE A 1 104 ? 12.848 15.038 -10.943 1.00 76.00 104 PHE A CA 1
ATOM 808 C C . PHE A 1 104 ? 12.709 15.734 -9.590 1.00 76.00 104 PHE A C 1
ATOM 810 O O . PHE A 1 104 ? 12.577 15.118 -8.532 1.00 76.00 104 PHE A O 1
ATOM 817 N N . ASP A 1 105 ? 12.720 17.062 -9.655 1.00 75.00 105 ASP A N 1
ATOM 818 C CA . ASP A 1 105 ? 12.570 17.936 -8.500 1.00 75.00 105 ASP A CA 1
ATOM 819 C C . ASP A 1 105 ? 11.099 17.917 -8.058 1.00 75.00 105 ASP A C 1
ATOM 821 O O . ASP A 1 105 ? 10.230 18.577 -8.645 1.00 75.00 105 ASP A O 1
ATOM 825 N N . ILE A 1 106 ? 10.786 17.095 -7.055 1.00 76.44 106 ILE A N 1
ATOM 826 C CA . ILE A 1 106 ? 9.450 17.067 -6.473 1.00 76.44 106 ILE A CA 1
ATOM 827 C C . ILE A 1 106 ? 9.294 18.316 -5.601 1.00 76.44 106 ILE A C 1
ATOM 829 O O . ILE A 1 106 ? 9.806 18.423 -4.491 1.00 76.44 106 ILE A O 1
ATOM 833 N N . THR A 1 107 ? 8.540 19.295 -6.097 1.00 85.50 107 THR A N 1
ATOM 834 C CA . THR A 1 107 ? 8.157 20.447 -5.277 1.00 85.50 107 THR A CA 1
ATOM 835 C C . THR A 1 107 ? 6.893 20.118 -4.487 1.00 85.50 107 THR A C 1
ATOM 837 O O . THR A 1 107 ? 5.778 20.258 -4.991 1.00 85.50 107 THR A O 1
ATOM 840 N N . CYS A 1 108 ? 7.052 19.710 -3.228 1.00 87.38 108 CYS A N 1
ATOM 841 C CA . CYS A 1 108 ? 5.913 19.494 -2.339 1.00 87.38 108 CYS A CA 1
ATOM 84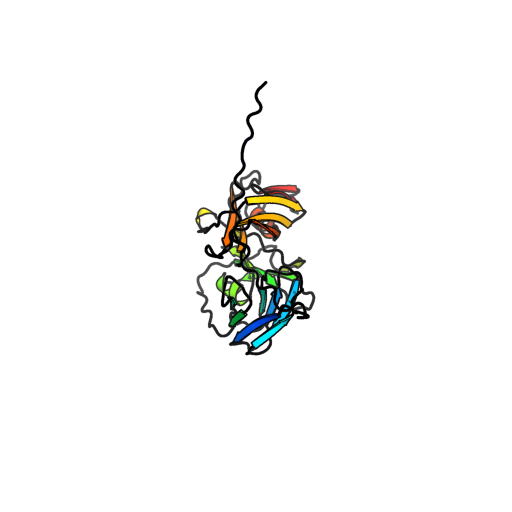2 C C . CYS A 1 108 ? 5.295 20.810 -1.856 1.00 87.38 108 CYS A C 1
ATOM 844 O O . CYS A 1 108 ? 5.984 21.714 -1.377 1.00 87.38 108 CYS A O 1
ATOM 846 N N . LEU A 1 109 ? 3.965 20.905 -1.934 1.00 86.62 109 LEU A N 1
ATOM 847 C CA . LEU A 1 109 ? 3.226 22.045 -1.401 1.00 86.62 109 LEU A CA 1
ATOM 848 C C . LEU A 1 109 ? 3.259 22.021 0.141 1.00 86.62 109 LEU A C 1
ATOM 850 O O . LEU A 1 109 ? 2.862 21.021 0.738 1.00 86.62 109 LEU A O 1
ATOM 854 N N . PRO A 1 110 ? 3.664 23.117 0.811 1.00 82.56 110 PRO A N 1
ATOM 855 C CA . PRO A 1 110 ? 3.872 23.129 2.264 1.00 82.56 110 PRO A CA 1
ATOM 856 C C . PRO A 1 110 ? 2.576 23.102 3.089 1.00 82.56 110 PRO A C 1
ATOM 858 O O . PRO A 1 110 ? 2.629 22.870 4.289 1.00 82.56 110 PRO A O 1
ATOM 861 N N . ASN A 1 111 ? 1.420 23.354 2.467 1.00 82.75 111 ASN A N 1
ATOM 862 C CA . ASN A 1 111 ? 0.127 23.469 3.154 1.00 82.75 111 ASN A CA 1
ATOM 863 C C . ASN A 1 111 ? -0.765 22.228 2.978 1.00 82.75 111 ASN A C 1
ATOM 865 O O . ASN A 1 111 ? -1.974 22.319 3.177 1.00 82.75 111 ASN A O 1
ATOM 869 N N . ALA A 1 112 ? -0.199 21.105 2.537 1.00 88.62 112 ALA A N 1
ATOM 870 C CA . ALA A 1 112 ? -0.931 19.849 2.433 1.00 88.62 112 ALA A CA 1
ATOM 871 C C . ALA A 1 112 ? -1.067 19.170 3.807 1.00 88.62 112 ALA A C 1
ATOM 873 O O . ALA A 1 112 ? -0.285 19.428 4.722 1.00 88.62 112 ALA A O 1
ATOM 874 N N . GLU A 1 113 ? -2.089 18.329 3.955 1.00 92.38 113 GLU A N 1
ATOM 875 C CA . GLU A 1 113 ? -2.364 17.627 5.208 1.00 92.38 113 GLU A CA 1
ATOM 876 C C . GLU A 1 113 ? -1.329 16.531 5.488 1.00 92.38 113 GLU A C 1
ATOM 878 O O . GLU A 1 113 ? -0.896 15.859 4.546 1.00 92.38 113 GLU A O 1
ATOM 883 N N . PRO A 1 114 ? -0.972 16.293 6.766 1.00 94.69 114 PRO A N 1
ATOM 884 C CA . PRO A 1 114 ? -0.082 15.204 7.131 1.00 94.69 114 PRO A CA 1
ATOM 885 C C . PRO A 1 114 ? -0.703 13.849 6.812 1.00 94.69 114 PRO A C 1
ATOM 887 O O . PRO A 1 114 ? -1.923 13.672 6.858 1.00 94.69 114 PRO A O 1
ATOM 890 N N . VAL A 1 115 ? 0.164 12.879 6.539 1.00 95.88 115 VAL A N 1
ATOM 891 C CA . VAL A 1 115 ? -0.242 11.505 6.235 1.00 95.88 115 VAL A CA 1
ATOM 892 C C . VAL A 1 115 ? 0.482 10.511 7.125 1.00 95.88 115 VAL A C 1
ATOM 894 O O . VAL A 1 115 ? 1.610 10.750 7.570 1.00 95.88 115 VAL A O 1
ATOM 897 N N . CYS A 1 116 ? -0.152 9.368 7.352 1.00 97.25 116 CYS A N 1
ATOM 898 C CA . CYS A 1 116 ? 0.532 8.178 7.820 1.00 97.25 116 CYS A CA 1
ATOM 899 C C . CYS A 1 116 ? 0.884 7.301 6.624 1.00 97.25 116 CYS A C 1
ATOM 901 O O . CYS A 1 116 ? 0.008 6.988 5.820 1.00 97.25 116 CYS A O 1
ATOM 903 N N . ALA A 1 117 ? 2.148 6.898 6.510 1.00 96.00 117 ALA A N 1
ATOM 904 C CA . ALA A 1 117 ? 2.594 6.027 5.432 1.00 96.00 117 ALA A CA 1
ATOM 905 C C . ALA A 1 117 ? 3.536 4.931 5.938 1.00 96.00 117 ALA A C 1
ATOM 907 O O . ALA A 1 117 ? 4.270 5.115 6.914 1.00 96.00 117 ALA A O 1
ATOM 908 N N . LYS A 1 118 ? 3.497 3.785 5.265 1.00 94.75 118 LYS A N 1
ATOM 909 C CA . LYS A 1 118 ? 4.340 2.615 5.492 1.00 94.75 118 LYS A CA 1
ATOM 910 C C . LYS A 1 118 ? 5.588 2.731 4.615 1.00 94.75 118 LYS A C 1
ATOM 912 O O . LYS A 1 118 ? 5.485 2.724 3.395 1.00 94.75 118 LYS A O 1
ATOM 917 N N . GLN A 1 119 ? 6.758 2.856 5.236 1.00 92.62 119 GLN A N 1
ATOM 918 C CA . GLN A 1 119 ? 8.046 3.034 4.559 1.00 92.62 119 GLN A CA 1
ATOM 919 C C . GLN A 1 119 ? 8.937 1.805 4.777 1.00 92.62 119 GLN A C 1
ATOM 921 O O . GLN A 1 119 ? 9.017 1.319 5.908 1.00 92.62 119 GLN A O 1
ATOM 926 N N . ALA A 1 120 ? 9.624 1.324 3.740 1.00 88.31 120 ALA A N 1
ATOM 927 C CA . ALA A 1 120 ? 10.665 0.308 3.896 1.00 88.31 120 ALA A CA 1
ATOM 928 C C . ALA A 1 120 ? 11.808 0.835 4.782 1.00 88.31 120 ALA A C 1
ATOM 930 O O . ALA A 1 120 ? 12.166 2.016 4.721 1.00 88.31 120 ALA A O 1
ATOM 931 N N . LEU A 1 121 ? 12.362 -0.018 5.646 1.00 85.56 121 LEU A N 1
ATOM 932 C CA . LEU A 1 121 ? 13.568 0.318 6.396 1.00 85.56 121 LEU A CA 1
ATOM 933 C C . LEU A 1 121 ? 14.816 -0.002 5.560 1.00 85.56 121 LEU A C 1
ATOM 935 O O . LEU A 1 121 ? 14.841 -1.037 4.907 1.00 85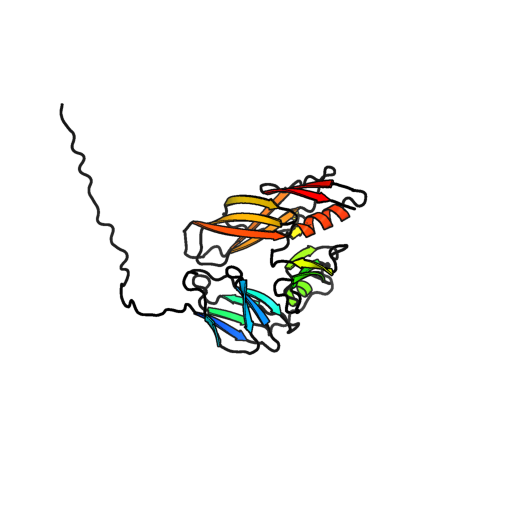.56 121 LEU A O 1
ATOM 939 N N . PRO A 1 122 ? 15.862 0.841 5.625 1.00 72.81 122 PRO A N 1
ATOM 940 C CA . PRO A 1 122 ? 17.110 0.631 4.884 1.00 72.81 122 PRO A CA 1
ATOM 941 C C . PRO A 1 122 ? 17.994 -0.487 5.460 1.00 72.81 122 PRO A C 1
ATOM 943 O O . PRO A 1 122 ? 19.028 -0.815 4.889 1.00 72.81 122 PRO A O 1
ATOM 946 N N . ASP A 1 123 ? 17.649 -1.040 6.626 1.00 69.88 123 ASP A N 1
ATOM 947 C CA . ASP A 1 123 ? 18.441 -2.095 7.257 1.00 69.88 123 ASP A CA 1
ATOM 948 C C . ASP A 1 123 ? 18.184 -3.437 6.543 1.00 69.88 123 ASP A C 1
ATOM 950 O O . ASP A 1 123 ? 17.045 -3.720 6.189 1.00 69.88 123 ASP A O 1
ATOM 954 N N . ASN A 1 124 ? 19.225 -4.277 6.396 1.00 56.97 124 ASN A N 1
ATOM 955 C CA . ASN A 1 124 ? 19.288 -5.580 5.683 1.00 56.97 124 ASN A CA 1
ATOM 956 C C . ASN A 1 124 ? 18.175 -6.623 5.972 1.00 56.97 124 ASN A C 1
ATOM 958 O O . ASN A 1 124 ? 18.252 -7.755 5.489 1.00 56.97 124 ASN A O 1
ATOM 962 N N . ASP A 1 125 ? 17.175 -6.304 6.785 1.00 66.88 125 ASP A N 1
ATOM 963 C CA . ASP A 1 125 ? 15.981 -7.115 6.986 1.00 66.88 125 ASP A CA 1
ATOM 964 C C . ASP A 1 125 ? 14.921 -6.700 5.954 1.00 66.88 125 ASP A C 1
ATOM 966 O O . ASP A 1 125 ? 13.983 -5.955 6.243 1.00 66.88 125 ASP A O 1
ATOM 970 N N . LEU A 1 126 ? 15.146 -7.170 4.723 1.00 61.53 126 LEU A N 1
ATOM 971 C CA . LEU A 1 126 ? 14.567 -6.768 3.429 1.00 61.53 126 LEU A CA 1
ATOM 972 C C . LEU A 1 126 ? 13.032 -6.795 3.289 1.00 61.53 126 LEU A C 1
ATOM 974 O O . LEU A 1 126 ? 12.494 -6.553 2.215 1.00 61.53 126 LEU A O 1
ATOM 978 N N . PHE A 1 127 ? 12.308 -7.052 4.369 1.00 73.75 127 PHE A N 1
ATOM 979 C CA . PHE A 1 127 ? 10.848 -7.035 4.413 1.00 73.75 127 PHE A CA 1
ATOM 980 C C . PHE A 1 127 ? 10.335 -6.338 5.668 1.00 73.75 127 PHE A C 1
ATOM 982 O O . PHE A 1 127 ? 9.243 -6.628 6.152 1.00 73.75 127 PHE A O 1
ATOM 989 N N . THR A 1 128 ? 11.132 -5.434 6.230 1.00 86.75 128 THR A N 1
ATOM 990 C CA . THR A 1 128 ? 10.773 -4.709 7.439 1.00 86.75 128 THR A CA 1
ATOM 991 C C . THR A 1 128 ? 10.342 -3.302 7.082 1.00 86.75 128 THR A C 1
ATOM 993 O O . THR A 1 128 ? 11.130 -2.479 6.623 1.00 86.75 128 THR A O 1
ATOM 996 N N . PHE A 1 129 ? 9.078 -3.006 7.346 1.00 91.50 129 PHE A N 1
ATOM 997 C CA . PHE A 1 129 ? 8.498 -1.699 7.092 1.00 91.50 129 PHE A CA 1
ATOM 998 C C . PHE A 1 129 ? 8.182 -1.009 8.401 1.00 91.50 129 PHE A C 1
ATOM 1000 O O . PHE A 1 129 ? 7.965 -1.649 9.430 1.00 91.50 129 PHE A O 1
ATOM 1007 N N . ARG A 1 130 ? 8.106 0.314 8.361 1.00 93.81 130 ARG A N 1
ATOM 1008 C CA . ARG A 1 130 ? 7.738 1.139 9.500 1.00 93.81 130 ARG A CA 1
ATOM 1009 C C . ARG A 1 130 ? 6.701 2.165 9.091 1.00 93.81 130 ARG A C 1
ATOM 1011 O O . ARG A 1 130 ? 6.897 2.908 8.133 1.00 93.81 130 ARG A O 1
ATOM 1018 N N . TYR A 1 131 ? 5.639 2.264 9.878 1.00 96.06 131 TYR A N 1
ATOM 1019 C CA . TYR A 1 131 ? 4.700 3.372 9.758 1.00 96.06 131 TYR A CA 1
ATOM 1020 C C . TYR A 1 131 ? 5.320 4.661 10.298 1.00 96.06 131 TYR A C 1
ATOM 1022 O O . TYR A 1 131 ? 5.856 4.698 11.412 1.00 96.06 131 TYR A O 1
ATOM 1030 N N . ARG A 1 132 ? 5.264 5.735 9.511 1.00 96.25 132 ARG A N 1
ATOM 1031 C CA . ARG A 1 132 ? 5.789 7.055 9.876 1.00 96.25 132 ARG A CA 1
ATOM 1032 C C . ARG A 1 132 ? 4.840 8.155 9.433 1.00 96.25 132 ARG A C 1
ATOM 1034 O O . ARG A 1 132 ? 4.186 8.065 8.397 1.00 96.25 132 ARG A O 1
ATOM 1041 N N . SER A 1 133 ? 4.786 9.203 10.247 1.00 96.56 133 SER A N 1
ATOM 1042 C CA . SER A 1 133 ? 4.074 10.425 9.883 1.00 96.56 133 SER A CA 1
ATOM 1043 C C . SER A 1 133 ? 4.929 11.234 8.914 1.00 96.56 133 SER A C 1
ATOM 1045 O O . SER A 1 133 ? 6.103 11.480 9.198 1.00 96.56 133 SER A O 1
ATOM 1047 N N . PHE A 1 134 ? 4.332 11.677 7.817 1.00 95.25 134 PHE A N 1
ATOM 1048 C CA . PHE A 1 134 ? 4.938 12.601 6.864 1.00 95.25 134 PHE A CA 1
ATOM 1049 C C . PHE A 1 134 ? 4.173 13.921 6.878 1.00 95.25 134 PHE A C 1
ATOM 1051 O O . PHE A 1 134 ? 2.980 13.951 7.185 1.00 95.25 134 PHE A O 1
ATOM 1058 N N . GLU A 1 135 ? 4.861 15.015 6.541 1.00 94.50 135 GLU A N 1
ATOM 1059 C CA . GLU A 1 135 ? 4.242 16.346 6.470 1.00 94.50 135 GLU A CA 1
ATOM 1060 C C . GLU A 1 135 ? 3.082 16.385 5.474 1.00 94.50 135 GLU A C 1
ATOM 1062 O O . GLU A 1 135 ? 2.130 17.124 5.691 1.00 94.50 135 GLU A O 1
ATOM 1067 N N . ASN A 1 136 ? 3.169 15.592 4.401 1.00 93.44 136 ASN A N 1
ATOM 1068 C CA . ASN A 1 136 ? 2.117 15.387 3.413 1.00 93.44 136 ASN A CA 1
ATOM 1069 C C . ASN A 1 136 ? 2.392 14.156 2.533 1.00 93.44 136 ASN A C 1
ATOM 1071 O O . ASN A 1 136 ? 3.464 13.551 2.614 1.00 93.44 136 ASN A O 1
ATOM 1075 N N . SER A 1 137 ? 1.426 13.797 1.681 1.00 91.44 137 SER A N 1
ATOM 1076 C CA . SER A 1 137 ? 1.526 12.673 0.736 1.00 91.44 137 SER A CA 1
ATOM 1077 C C . SER A 1 137 ? 2.691 12.805 -0.244 1.00 91.44 137 SER A C 1
ATOM 1079 O O . SER A 1 137 ? 3.315 11.808 -0.584 1.00 91.44 137 SER A O 1
ATOM 1081 N N . CYS A 1 138 ? 3.040 14.025 -0.646 1.00 91.88 138 CYS A N 1
ATOM 1082 C CA . CYS A 1 138 ? 4.174 14.275 -1.530 1.00 91.88 138 CYS A CA 1
ATOM 1083 C C . CYS A 1 138 ? 5.512 13.912 -0.859 1.00 91.88 138 CYS A C 1
ATOM 1085 O O . CYS A 1 138 ? 6.326 13.216 -1.459 1.00 91.88 138 CYS A O 1
ATOM 1087 N N . ARG A 1 139 ? 5.700 14.269 0.422 1.00 92.31 139 ARG A N 1
ATOM 1088 C CA . ARG A 1 139 ? 6.864 13.834 1.218 1.00 92.31 139 ARG A CA 1
ATOM 1089 C C . ARG A 1 139 ? 6.891 12.325 1.455 1.00 92.31 139 ARG A C 1
ATOM 1091 O O . ARG A 1 139 ? 7.966 11.738 1.506 1.00 92.31 139 ARG A O 1
ATOM 1098 N N . ALA A 1 140 ? 5.726 11.697 1.618 1.00 92.00 140 ALA A N 1
ATOM 1099 C CA . ALA A 1 140 ? 5.643 10.240 1.693 1.00 92.00 140 ALA A CA 1
ATOM 1100 C C . ALA A 1 140 ? 6.087 9.594 0.369 1.00 92.00 140 ALA A C 1
ATOM 1102 O O . ALA A 1 140 ? 6.895 8.670 0.387 1.00 92.00 140 ALA A O 1
ATOM 1103 N N . TYR A 1 141 ? 5.642 10.134 -0.768 1.00 87.81 141 TYR A N 1
ATOM 1104 C CA . TYR A 1 141 ? 6.019 9.661 -2.099 1.00 87.81 141 TYR A CA 1
ATOM 1105 C C . TYR A 1 141 ? 7.522 9.822 -2.384 1.00 87.81 141 TYR A C 1
ATOM 1107 O O . TYR A 1 141 ? 8.149 8.874 -2.845 1.00 87.81 141 TYR A O 1
ATOM 1115 N N . GLU A 1 142 ? 8.131 10.970 -2.052 1.00 85.56 142 GLU A N 1
ATOM 1116 C CA . GLU A 1 142 ? 9.596 11.165 -2.136 1.00 85.56 142 GLU A CA 1
ATOM 1117 C C . GLU A 1 142 ? 10.359 10.050 -1.409 1.00 85.56 142 GLU A C 1
ATOM 1119 O O . GLU A 1 142 ? 11.359 9.530 -1.897 1.00 85.56 142 GLU A O 1
ATOM 1124 N N . ALA A 1 143 ? 9.840 9.640 -0.253 1.00 87.19 143 ALA A N 1
ATOM 1125 C CA . ALA A 1 143 ? 10.414 8.605 0.589 1.00 87.19 143 ALA A CA 1
ATOM 1126 C C . ALA A 1 143 ? 10.030 7.170 0.176 1.00 87.19 143 ALA A C 1
ATOM 1128 O O . ALA A 1 143 ? 10.326 6.240 0.931 1.00 87.19 143 ALA A O 1
ATOM 1129 N N . SER A 1 144 ? 9.357 6.996 -0.972 1.00 86.56 144 SER A N 1
ATOM 1130 C CA . SER A 1 144 ? 8.795 5.719 -1.448 1.00 86.56 144 SER A CA 1
ATOM 1131 C C . SER A 1 144 ? 7.907 5.033 -0.398 1.00 86.56 144 SER A C 1
ATOM 1133 O O . SER A 1 144 ? 7.915 3.816 -0.240 1.00 86.56 144 SER A O 1
ATOM 1135 N N . ALA A 1 145 ? 7.167 5.826 0.383 1.00 90.62 145 ALA A N 1
ATOM 1136 C CA . ALA A 1 145 ? 6.282 5.335 1.430 1.00 90.62 145 ALA A CA 1
ATOM 1137 C C . ALA A 1 145 ? 4.840 5.200 0.919 1.00 90.62 145 ALA A C 1
ATOM 1139 O O . ALA A 1 145 ? 4.284 6.122 0.322 1.00 90.62 145 ALA A O 1
ATOM 1140 N N . MET A 1 146 ? 4.210 4.065 1.220 1.00 91.75 146 MET A N 1
ATOM 1141 C CA . MET A 1 146 ? 2.827 3.759 0.849 1.00 91.75 146 MET A CA 1
ATOM 1142 C C . MET A 1 146 ? 1.863 4.433 1.826 1.00 91.75 146 MET A C 1
ATOM 1144 O O . MET A 1 146 ? 1.881 4.133 3.023 1.00 91.75 146 MET A O 1
ATOM 1148 N N . VAL A 1 147 ? 1.040 5.364 1.349 1.00 93.62 147 VAL A N 1
ATOM 1149 C CA . VAL A 1 147 ? 0.114 6.119 2.204 1.00 93.62 147 VAL A CA 1
ATOM 1150 C C . VAL A 1 147 ? -1.013 5.213 2.706 1.00 93.62 147 VAL A C 1
ATOM 1152 O O . VAL A 1 147 ? -1.658 4.528 1.928 1.00 93.62 147 VAL A O 1
ATOM 1155 N N . ALA A 1 148 ? -1.266 5.244 4.014 1.00 94.50 148 ALA A N 1
ATOM 1156 C CA . ALA A 1 148 ? -2.325 4.478 4.668 1.00 94.50 148 ALA A CA 1
ATOM 1157 C C . ALA A 1 148 ? -3.542 5.338 5.038 1.00 94.50 148 ALA A C 1
ATOM 1159 O O . ALA A 1 148 ? -4.660 4.848 5.016 1.00 94.50 148 ALA A O 1
ATOM 1160 N N . PHE A 1 149 ? -3.352 6.609 5.402 1.00 93.81 149 PHE A N 1
ATOM 1161 C CA . PHE A 1 149 ? -4.439 7.573 5.637 1.00 93.81 149 PHE A CA 1
ATOM 1162 C C . PHE A 1 149 ? -3.898 9.007 5.723 1.00 93.81 149 PHE A C 1
ATOM 1164 O O . PHE A 1 149 ? -2.705 9.216 5.975 1.00 93.81 149 PHE A O 1
ATOM 1171 N N . SER A 1 150 ? -4.778 9.996 5.543 1.00 90.81 150 SER A N 1
ATOM 1172 C CA . SER A 1 150 ? -4.467 11.434 5.564 1.00 90.81 150 SER A CA 1
ATOM 1173 C C . SER A 1 150 ? -5.152 12.190 6.715 1.00 90.81 150 SER A C 1
ATOM 1175 O O . SER A 1 150 ? -5.768 11.600 7.604 1.00 90.81 150 SER A O 1
ATOM 1177 N N . GLY A 1 151 ? -4.959 13.512 6.763 1.00 88.31 151 GLY A N 1
ATOM 1178 C CA . GLY A 1 151 ? -5.553 14.424 7.748 1.00 88.31 151 GLY A CA 1
ATOM 1179 C C . GLY A 1 151 ? -4.874 14.417 9.120 1.00 88.31 151 GLY A C 1
ATOM 1180 O O . GLY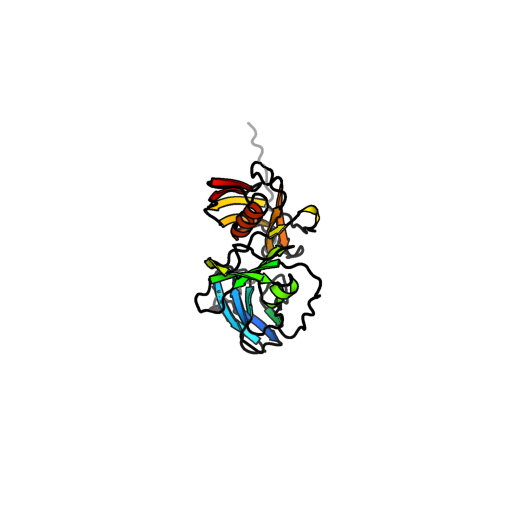 A 1 151 ? -5.056 15.335 9.921 1.00 88.31 151 GLY A O 1
ATOM 1181 N N . THR A 1 152 ? -4.068 13.397 9.419 1.00 86.62 152 THR A N 1
ATOM 1182 C CA . THR A 1 152 ? -3.450 13.186 10.731 1.00 86.62 152 THR A CA 1
ATOM 1183 C C . THR A 1 152 ? -2.158 12.366 10.619 1.00 86.62 152 THR A C 1
ATOM 1185 O O . THR A 1 152 ? -1.979 11.578 9.694 1.00 86.62 152 THR A O 1
ATOM 1188 N N . GLY A 1 153 ? -1.244 12.516 11.585 1.00 90.12 153 GLY A N 1
ATOM 1189 C CA . GLY 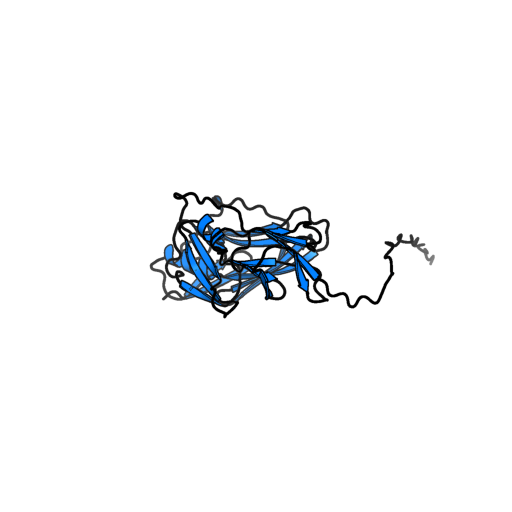A 1 153 ? -0.060 11.646 11.689 1.00 90.12 153 GLY A CA 1
ATOM 1190 C C . GLY A 1 153 ? -0.416 10.206 12.090 1.00 90.12 153 GLY A C 1
ATOM 1191 O O . GLY A 1 153 ? -1.563 9.911 12.412 1.00 90.12 153 GLY A O 1
ATOM 1192 N N . CYS A 1 154 ? 0.564 9.302 12.140 1.00 95.38 154 CYS A N 1
ATOM 1193 C CA . CYS A 1 154 ? 0.372 7.869 12.417 1.00 95.38 154 CYS A CA 1
ATOM 1194 C C . CYS A 1 154 ? -0.108 7.507 13.830 1.00 95.38 154 CYS A C 1
ATOM 1196 O O . CYS A 1 154 ? -0.528 6.373 14.032 1.00 95.38 154 CYS A O 1
ATOM 1198 N N . GLY A 1 155 ? -0.098 8.431 14.798 1.00 93.69 155 GLY A N 1
ATOM 1199 C CA . GLY A 1 155 ? -0.559 8.137 16.163 1.00 93.69 155 GLY A CA 1
ATOM 1200 C C . GLY A 1 155 ? 0.223 6.974 16.770 1.00 93.69 155 GLY A C 1
ATOM 1201 O O . GLY A 1 155 ? 1.455 7.014 16.755 1.00 93.69 155 GLY A O 1
ATOM 1202 N N . ASP A 1 156 ? -0.465 5.936 17.246 1.00 94.38 156 ASP A N 1
ATOM 1203 C CA . ASP A 1 156 ? 0.201 4.777 17.860 1.00 94.38 156 ASP A CA 1
ATOM 1204 C C . ASP A 1 156 ? 0.928 3.896 16.837 1.00 94.38 156 ASP A C 1
ATOM 1206 O O . ASP A 1 156 ? 1.865 3.178 17.188 1.00 94.38 156 ASP A O 1
ATOM 1210 N N . LEU A 1 157 ? 0.575 3.996 15.550 1.00 94.62 157 LEU A N 1
ATOM 1211 C CA . LEU A 1 157 ? 1.330 3.328 14.490 1.00 94.62 157 LEU A CA 1
ATOM 1212 C C . LEU A 1 157 ? 2.695 3.958 14.263 1.00 94.62 157 LEU A C 1
ATOM 1214 O O . LEU A 1 157 ? 3.545 3.339 13.636 1.00 94.62 157 LEU A O 1
ATOM 1218 N N . ASN A 1 158 ? 2.951 5.169 14.755 1.00 95.81 158 ASN A N 1
ATOM 1219 C CA . ASN A 1 158 ? 4.216 5.830 14.481 1.00 95.81 158 ASN A CA 1
ATOM 1220 C C . ASN A 1 158 ? 5.391 5.026 15.065 1.00 95.81 158 ASN A C 1
ATOM 1222 O O . ASN A 1 158 ? 5.489 4.825 16.272 1.00 95.81 158 ASN A O 1
ATOM 1226 N N . ASN A 1 159 ? 6.314 4.615 14.198 1.00 93.44 159 ASN A N 1
ATOM 1227 C CA . ASN A 1 159 ? 7.414 3.691 14.479 1.00 93.44 159 ASN A CA 1
ATOM 1228 C C . ASN A 1 159 ? 7.023 2.231 14.752 1.00 93.44 159 ASN A C 1
ATOM 1230 O O . ASN A 1 159 ? 7.894 1.443 15.122 1.00 93.44 159 ASN A O 1
ATOM 1234 N N . THR A 1 160 ? 5.766 1.846 14.527 1.00 93.50 160 THR A N 1
ATOM 1235 C CA . THR A 1 160 ? 5.380 0.435 14.518 1.00 93.50 160 THR A CA 1
ATOM 1236 C C . THR A 1 160 ? 6.008 -0.234 13.306 1.00 93.50 160 THR A C 1
ATOM 1238 O O . THR A 1 160 ? 5.803 0.188 12.164 1.00 93.50 160 THR A O 1
ATOM 1241 N N . THR A 1 161 ? 6.800 -1.263 13.584 1.00 90.81 161 THR A N 1
ATOM 1242 C CA . THR A 1 161 ? 7.402 -2.111 12.568 1.00 90.81 161 THR A CA 1
ATOM 1243 C C . THR A 1 161 ? 6.423 -3.209 12.183 1.00 90.81 161 THR A C 1
ATOM 1245 O O . THR A 1 161 ? 5.918 -3.909 13.061 1.00 90.81 161 THR A O 1
ATOM 1248 N N . VAL A 1 162 ? 6.201 -3.391 10.886 1.00 87.69 162 VAL A N 1
ATOM 1249 C CA . VAL A 1 162 ? 5.443 -4.521 10.351 1.00 87.69 162 VAL A CA 1
ATOM 1250 C C . VAL A 1 162 ? 6.362 -5.376 9.479 1.00 87.69 162 VAL A C 1
ATOM 1252 O O . VAL A 1 162 ? 7.052 -4.833 8.610 1.00 87.69 162 VAL A O 1
ATOM 1255 N N . PRO A 1 163 ? 6.426 -6.694 9.728 1.00 76.06 163 PRO A N 1
ATOM 1256 C CA . PRO A 1 163 ? 7.065 -7.602 8.799 1.00 76.06 163 PRO A CA 1
ATOM 1257 C C . PRO A 1 163 ? 6.148 -7.738 7.582 1.00 76.06 163 PRO A C 1
ATOM 1259 O O . PRO A 1 163 ? 4.933 -7.854 7.747 1.00 76.06 163 PRO A O 1
ATOM 1262 N N . ASP A 1 164 ? 6.738 -7.775 6.395 1.00 76.94 164 ASP A N 1
ATOM 1263 C CA . ASP A 1 164 ? 6.106 -8.000 5.091 1.00 76.94 164 ASP A CA 1
ATOM 1264 C C . ASP A 1 164 ? 5.702 -6.733 4.304 1.00 76.94 164 ASP A C 1
ATOM 1266 O O . ASP A 1 164 ? 5.263 -5.710 4.847 1.00 76.94 164 ASP A O 1
ATOM 1270 N N . LEU A 1 165 ? 5.835 -6.854 2.980 1.00 75.88 165 LEU A N 1
ATOM 1271 C CA . LEU A 1 165 ? 5.586 -5.859 1.932 1.00 75.88 165 LEU A CA 1
ATOM 1272 C C . LEU A 1 165 ? 4.101 -5.542 1.738 1.00 75.88 165 LEU A C 1
ATOM 1274 O O . LEU A 1 165 ? 3.789 -4.624 0.993 1.00 75.88 165 LEU A O 1
ATOM 1278 N N . HIS A 1 166 ? 3.190 -6.245 2.421 1.00 84.25 166 HIS A N 1
ATOM 1279 C CA . HIS A 1 166 ? 1.741 -6.069 2.267 1.00 84.25 166 HIS A CA 1
ATOM 1280 C C . HIS A 1 166 ? 1.332 -4.594 2.163 1.00 84.25 166 HIS A C 1
ATOM 1282 O O . HIS A 1 166 ? 1.653 -3.799 3.056 1.00 84.25 166 HIS A O 1
ATOM 1288 N N . GLU A 1 167 ? 0.621 -4.250 1.094 1.00 87.50 167 GLU A N 1
ATOM 1289 C CA . GLU A 1 167 ? 0.127 -2.896 0.851 1.00 87.50 167 GLU A CA 1
ATOM 1290 C C . GLU A 1 167 ? -0.742 -2.472 2.049 1.00 87.50 167 GLU A C 1
ATOM 1292 O O . GLU A 1 167 ? -1.560 -3.266 2.532 1.00 87.50 167 GLU A O 1
ATOM 1297 N N . PRO A 1 168 ? -0.552 -1.273 2.621 1.00 91.06 168 PRO A N 1
ATOM 1298 C CA . PRO A 1 168 ? -1.444 -0.811 3.670 1.00 91.06 168 PRO A CA 1
ATOM 1299 C C . PRO A 1 168 ? -2.841 -0.607 3.088 1.00 91.06 168 PRO A C 1
ATOM 1301 O O . PRO A 1 168 ? -2.992 -0.088 1.986 1.00 91.06 168 PRO A O 1
ATOM 1304 N N . VAL A 1 169 ? -3.878 -0.955 3.848 1.00 91.19 169 VAL A N 1
ATOM 1305 C CA . VAL A 1 169 ? -5.217 -0.455 3.528 1.00 91.19 169 VAL A CA 1
ATOM 1306 C C . VAL A 1 169 ? -5.210 1.066 3.579 1.00 91.19 169 VAL A C 1
ATOM 1308 O O . VAL A 1 169 ? -4.740 1.650 4.561 1.00 91.19 169 VAL A O 1
ATOM 1311 N N . PHE A 1 170 ? -5.796 1.687 2.558 1.00 92.06 170 PHE A N 1
ATOM 1312 C CA . PHE A 1 170 ? -6.028 3.120 2.541 1.00 92.06 170 PHE A CA 1
ATOM 1313 C C . PHE A 1 170 ? -7.345 3.439 3.258 1.00 92.06 170 PHE A C 1
ATOM 1315 O O . PHE A 1 170 ? -8.417 3.003 2.842 1.00 92.06 170 PHE A O 1
ATOM 1322 N N . VAL A 1 171 ? -7.282 4.163 4.374 1.00 89.50 171 VAL A N 1
ATOM 1323 C CA . VAL A 1 171 ? -8.454 4.572 5.155 1.00 89.50 171 VAL A CA 1
ATOM 1324 C C . VAL A 1 171 ? -8.730 6.048 4.904 1.00 89.50 171 VAL A C 1
ATOM 1326 O O . VAL A 1 171 ? -7.911 6.901 5.251 1.00 89.50 171 VAL A O 1
ATOM 1329 N N . ALA A 1 172 ? -9.874 6.349 4.301 1.00 89.31 172 ALA A N 1
ATOM 1330 C CA . ALA A 1 172 ? -10.266 7.710 3.957 1.00 89.31 172 ALA A CA 1
ATOM 1331 C C . ALA A 1 172 ? -11.777 7.802 3.704 1.00 89.31 172 ALA A C 1
ATOM 1333 O O . ALA A 1 172 ? -12.434 6.800 3.416 1.00 89.31 172 ALA A O 1
ATOM 1334 N N . ALA A 1 173 ? -12.323 9.016 3.787 1.00 86.44 173 ALA A N 1
ATOM 1335 C CA . ALA A 1 173 ? -13.718 9.274 3.465 1.00 86.44 173 ALA A CA 1
ATOM 1336 C C . ALA A 1 173 ? -13.971 8.974 1.980 1.00 86.44 173 ALA A C 1
ATOM 1338 O O . ALA A 1 173 ? -13.458 9.661 1.097 1.00 86.44 173 ALA A O 1
ATOM 1339 N N . LEU A 1 174 ? -14.800 7.968 1.682 1.00 82.38 174 LEU A N 1
ATOM 1340 C CA . LEU A 1 174 ? -15.042 7.531 0.297 1.00 82.38 174 LEU A CA 1
ATOM 1341 C C . LEU A 1 174 ? -15.654 8.625 -0.593 1.00 82.38 174 LEU A C 1
ATOM 1343 O O . LEU A 1 174 ? -15.569 8.540 -1.813 1.00 82.38 174 LEU A O 1
ATOM 1347 N N . ALA A 1 175 ? -16.278 9.646 0.002 1.00 82.81 175 ALA A N 1
ATOM 1348 C CA . ALA A 1 175 ? -16.811 10.796 -0.725 1.00 82.81 175 ALA A CA 1
ATOM 1349 C C . ALA A 1 175 ? -15.719 11.687 -1.348 1.00 82.81 175 ALA A C 1
ATOM 1351 O O . ALA A 1 175 ? -16.010 12.413 -2.297 1.00 82.81 175 ALA A O 1
ATOM 1352 N N . ASP A 1 176 ? -14.492 11.617 -0.826 1.00 79.62 176 ASP A N 1
ATOM 1353 C CA . ASP A 1 176 ? -13.362 12.456 -1.232 1.00 79.62 176 ASP A CA 1
ATOM 1354 C C . ASP A 1 176 ? -12.397 11.727 -2.180 1.00 79.62 176 ASP A C 1
ATOM 1356 O O . ASP A 1 176 ? -11.400 12.303 -2.618 1.00 79.62 176 ASP A O 1
ATOM 1360 N N . ILE A 1 177 ? -12.682 10.463 -2.507 1.00 78.00 177 ILE A N 1
ATOM 1361 C CA . ILE A 1 177 ? -11.821 9.623 -3.338 1.00 78.00 177 ILE A CA 1
ATOM 1362 C C . ILE A 1 177 ? -12.498 9.415 -4.685 1.00 78.00 177 ILE A C 1
ATOM 1364 O O . ILE A 1 177 ? -13.550 8.782 -4.789 1.00 78.00 177 ILE A O 1
ATOM 1368 N N . GLU A 1 178 ? -11.864 9.927 -5.734 1.00 74.94 178 GLU A N 1
ATOM 1369 C CA . GLU A 1 178 ? -12.192 9.528 -7.094 1.00 74.94 178 GLU A CA 1
ATOM 1370 C C . GLU A 1 178 ? -11.554 8.164 -7.347 1.00 74.94 178 GLU A C 1
ATOM 1372 O O . GLU A 1 178 ? -10.337 8.034 -7.501 1.00 74.94 178 GLU A O 1
ATOM 1377 N N . VAL A 1 179 ? -12.391 7.130 -7.311 1.00 67.75 179 VAL A N 1
ATOM 1378 C CA . VAL A 1 179 ? -11.956 5.782 -7.640 1.00 67.75 179 VAL A CA 1
ATOM 1379 C C . VAL A 1 179 ? -12.205 5.529 -9.115 1.00 67.75 179 VAL A C 1
ATOM 1381 O O . VAL A 1 179 ? -13.356 5.398 -9.531 1.00 67.75 179 VAL A O 1
ATOM 1384 N N . ASP A 1 180 ? -11.123 5.445 -9.881 1.00 68.50 180 ASP A N 1
ATOM 1385 C CA . ASP A 1 180 ? -11.165 4.820 -11.194 1.00 68.50 180 ASP A CA 1
ATOM 1386 C C . ASP A 1 180 ? -11.125 3.304 -10.983 1.00 68.50 180 ASP A C 1
ATOM 1388 O O . ASP A 1 180 ? -10.299 2.793 -10.227 1.00 68.50 180 ASP A O 1
ATOM 1392 N N . THR A 1 181 ? -12.096 2.588 -11.539 1.00 73.69 181 THR A N 1
ATOM 1393 C CA . THR A 1 181 ? -12.244 1.151 -11.291 1.00 73.69 181 THR A CA 1
ATOM 1394 C C . THR A 1 181 ? -12.301 0.400 -12.597 1.00 73.69 181 THR A C 1
ATOM 1396 O O . THR A 1 181 ? -13.256 0.564 -13.362 1.00 73.69 181 THR A O 1
ATOM 1399 N N . GLU A 1 182 ? -11.373 -0.527 -12.779 1.00 78.25 182 GLU A N 1
ATOM 1400 C CA . GLU A 1 182 ? -11.508 -1.555 -13.794 1.00 78.25 182 GLU A CA 1
ATOM 1401 C C . GLU A 1 182 ? -12.514 -2.637 -13.366 1.00 78.25 182 GLU A C 1
ATOM 1403 O O . GLU A 1 182 ? -12.676 -2.929 -12.167 1.00 78.25 182 GLU A O 1
ATOM 1408 N N . PRO A 1 183 ? -13.198 -3.285 -14.328 1.00 83.62 183 PRO A N 1
ATOM 1409 C CA . PRO A 1 183 ? -14.017 -4.453 -14.045 1.00 83.62 183 PRO A CA 1
ATOM 1410 C C . PRO A 1 183 ? -13.191 -5.591 -13.432 1.00 83.62 183 PRO A C 1
ATOM 1412 O O . PRO A 1 183 ? -12.291 -6.137 -14.064 1.00 83.62 183 PRO A O 1
ATOM 1415 N N . HIS A 1 184 ? -13.565 -6.012 -12.226 1.00 87.38 184 HIS A N 1
ATOM 1416 C CA . HIS A 1 184 ? -12.916 -7.106 -1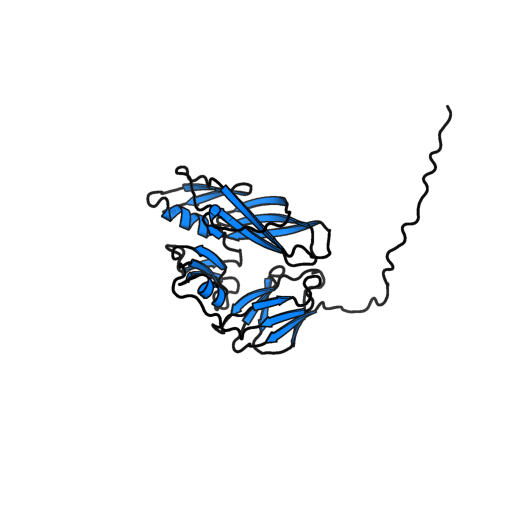1.508 1.00 87.38 184 HIS A CA 1
ATOM 1417 C C . HIS A 1 184 ? -13.931 -7.926 -10.703 1.00 87.38 184 HIS A C 1
ATOM 1419 O O . HIS A 1 184 ? -15.025 -7.454 -10.373 1.00 87.38 184 HIS A O 1
ATOM 1425 N N . THR A 1 185 ? -13.548 -9.150 -10.341 1.00 90.56 185 THR A N 1
ATOM 1426 C CA . THR A 1 185 ? -14.300 -10.014 -9.423 1.00 90.56 185 THR A CA 1
ATOM 1427 C C . THR A 1 185 ? -13.400 -10.457 -8.278 1.00 90.56 185 THR A C 1
ATOM 1429 O O . THR A 1 185 ? -12.288 -10.909 -8.499 1.00 90.56 185 THR A O 1
ATOM 1432 N N . VAL A 1 186 ? -13.872 -10.396 -7.032 1.00 91.62 186 VAL A N 1
ATOM 1433 C CA . VAL A 1 186 ? -13.160 -11.028 -5.908 1.00 91.62 186 VAL A CA 1
ATOM 1434 C C . VAL A 1 186 ? -13.570 -12.496 -5.836 1.00 91.62 186 VAL A C 1
ATOM 1436 O O . VAL A 1 186 ? -14.692 -12.801 -5.427 1.00 91.62 186 VAL A O 1
ATOM 1439 N N . VAL A 1 187 ? -12.679 -13.409 -6.227 1.00 95.62 187 VAL A N 1
ATOM 1440 C CA . VAL A 1 187 ? -12.967 -14.858 -6.243 1.00 95.62 187 VAL A CA 1
ATOM 1441 C C . VAL A 1 187 ? -12.807 -15.494 -4.867 1.00 95.62 187 VAL A C 1
ATOM 1443 O O . VAL A 1 187 ? -13.513 -16.443 -4.523 1.00 95.62 187 VAL A O 1
ATOM 1446 N N . SER A 1 188 ? -11.907 -14.956 -4.043 1.00 96.50 188 SER A N 1
ATOM 1447 C CA . SER A 1 188 ? -11.782 -15.354 -2.644 1.00 96.50 188 SER A CA 1
ATOM 1448 C C . SER A 1 188 ? -11.305 -14.199 -1.772 1.00 96.50 188 SER A C 1
ATOM 1450 O O . SER A 1 188 ? -10.555 -13.335 -2.220 1.00 96.50 188 SER A O 1
ATOM 1452 N N . ALA A 1 189 ? -11.752 -14.189 -0.517 1.00 95.50 189 ALA A N 1
ATOM 1453 C CA . ALA A 1 189 ? -11.328 -13.222 0.481 1.00 95.50 189 ALA A CA 1
ATOM 1454 C C . ALA A 1 189 ? -11.272 -13.874 1.866 1.00 95.50 189 ALA A C 1
ATOM 1456 O O . ALA A 1 189 ? -12.116 -14.703 2.220 1.00 95.50 189 ALA A O 1
ATOM 1457 N N . SER A 1 190 ? -10.268 -13.509 2.657 1.00 95.88 190 SER A N 1
ATOM 1458 C CA . SER A 1 190 ? -10.121 -13.954 4.042 1.00 95.88 190 SER A CA 1
ATOM 1459 C C . SER A 1 190 ? -9.369 -12.922 4.876 1.00 95.88 190 SER A C 1
ATOM 1461 O O . SER A 1 190 ? -8.644 -12.089 4.340 1.00 95.88 190 SER A O 1
ATOM 1463 N N . ILE A 1 191 ? -9.540 -12.988 6.195 1.00 95.69 191 ILE A N 1
ATOM 1464 C CA . ILE A 1 191 ? -8.795 -12.170 7.156 1.00 95.69 191 ILE A CA 1
ATOM 1465 C C . ILE A 1 191 ? -8.134 -13.104 8.160 1.00 95.69 191 ILE A C 1
ATOM 1467 O O . ILE A 1 191 ? -8.787 -14.002 8.698 1.00 95.69 191 ILE A O 1
ATOM 1471 N N . ASP A 1 192 ? -6.854 -12.873 8.416 1.00 95.44 192 ASP A N 1
ATOM 1472 C CA . ASP A 1 192 ? -6.032 -13.627 9.355 1.00 95.44 192 ASP A CA 1
ATOM 1473 C C . ASP A 1 192 ? -5.123 -12.659 10.116 1.00 95.44 192 ASP A C 1
ATOM 1475 O O . ASP A 1 192 ? -4.185 -12.090 9.558 1.00 95.44 192 ASP A O 1
ATOM 1479 N N . GLY A 1 193 ? -5.452 -12.420 11.387 1.00 94.31 193 GLY A N 1
ATOM 1480 C CA . GLY A 1 193 ? -4.839 -11.346 12.165 1.00 94.31 193 GLY A CA 1
ATOM 1481 C C . GLY A 1 193 ? -5.081 -9.980 11.520 1.00 94.31 193 GLY A C 1
ATOM 1482 O O . GLY A 1 193 ? -6.218 -9.643 11.188 1.00 94.31 193 GLY A O 1
ATOM 1483 N N . ASP A 1 194 ? -4.001 -9.224 11.332 1.00 94.56 194 ASP A N 1
ATOM 1484 C CA . ASP A 1 194 ? -4.003 -7.896 10.709 1.00 94.56 194 ASP A CA 1
ATOM 1485 C C . ASP A 1 194 ? -3.783 -7.958 9.186 1.00 94.56 194 ASP A C 1
ATOM 1487 O O . ASP A 1 194 ? -3.408 -6.964 8.580 1.00 94.56 194 ASP A O 1
ATOM 1491 N N . ILE A 1 195 ? -4.004 -9.114 8.545 1.00 94.81 195 ILE A N 1
ATOM 1492 C CA . ILE A 1 195 ? -3.805 -9.285 7.099 1.00 94.81 195 ILE A CA 1
ATOM 1493 C C . ILE A 1 195 ? -5.116 -9.704 6.431 1.00 94.81 195 ILE A C 1
ATOM 1495 O O . ILE A 1 195 ? -5.686 -10.751 6.755 1.00 94.81 195 ILE A O 1
ATOM 1499 N N . ALA A 1 196 ? -5.564 -8.925 5.447 1.00 94.19 196 ALA A N 1
ATOM 1500 C CA . ALA A 1 196 ? -6.585 -9.342 4.490 1.00 94.19 196 ALA A CA 1
ATOM 1501 C C . ALA A 1 196 ? -5.918 -10.010 3.284 1.00 94.19 196 ALA A C 1
ATOM 1503 O O . ALA A 1 196 ? -4.974 -9.468 2.721 1.00 94.19 196 ALA A O 1
ATOM 1504 N N . ARG A 1 197 ? -6.408 -11.181 2.874 1.00 94.50 197 ARG A N 1
ATOM 1505 C CA . ARG A 1 197 ? -5.948 -11.895 1.674 1.00 94.50 197 ARG A CA 1
ATOM 1506 C C . ARG A 1 197 ? -7.090 -11.969 0.681 1.00 94.50 197 ARG A C 1
ATOM 1508 O O . ARG A 1 197 ? -8.141 -12.514 1.023 1.00 94.50 197 ARG A O 1
ATOM 1515 N N . LEU A 1 198 ? -6.880 -11.424 -0.507 1.00 93.31 198 LEU A N 1
ATOM 1516 C CA . LEU A 1 198 ? -7.854 -11.408 -1.588 1.00 93.31 198 LEU A CA 1
ATOM 1517 C C . LEU A 1 198 ? -7.249 -12.077 -2.817 1.00 93.31 198 LEU A C 1
ATOM 1519 O O . LEU A 1 198 ? -6.042 -12.013 -3.034 1.00 93.31 198 LEU A O 1
ATOM 1523 N N . VAL A 1 199 ? -8.094 -12.712 -3.615 1.00 92.44 199 VAL A N 1
ATOM 1524 C CA . VAL A 1 199 ? -7.750 -13.112 -4.977 1.00 92.44 199 VAL A CA 1
ATOM 1525 C C . VAL A 1 199 ? -8.738 -12.421 -5.898 1.00 92.44 199 VAL A C 1
ATOM 1527 O O . VAL A 1 199 ? -9.953 -12.545 -5.711 1.00 92.44 199 VAL A O 1
ATOM 1530 N N . PHE A 1 200 ? -8.199 -11.665 -6.843 1.00 89.88 200 PHE A N 1
ATOM 1531 C C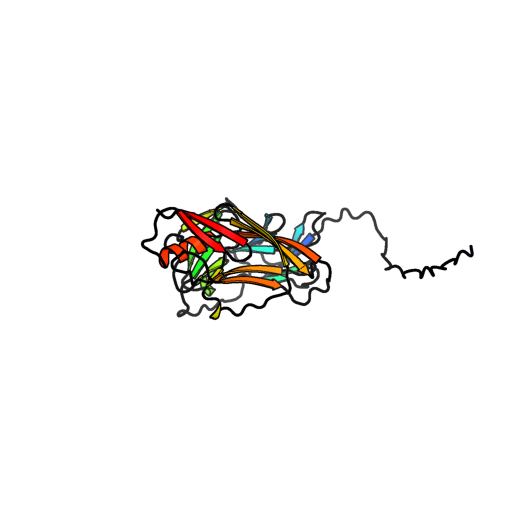A . PHE A 1 200 ? -8.946 -10.921 -7.841 1.00 89.88 200 PHE A CA 1
ATOM 1532 C C . PHE A 1 200 ? -8.911 -11.680 -9.157 1.00 89.88 200 PHE A C 1
ATOM 1534 O O . PHE A 1 200 ? -7.839 -12.065 -9.594 1.00 89.88 200 PHE A O 1
ATOM 1541 N N . GLU A 1 201 ? -10.057 -11.858 -9.793 1.00 91.38 201 GLU A N 1
ATOM 1542 C CA . GLU A 1 201 ? -10.146 -12.219 -11.201 1.00 91.38 201 GLU A CA 1
ATOM 1543 C C . GLU A 1 201 ? -10.323 -10.922 -11.992 1.00 91.38 201 GLU A C 1
ATOM 1545 O O . GLU A 1 201 ? -11.315 -10.202 -11.814 1.00 91.38 201 GLU A O 1
ATOM 1550 N N . VAL A 1 202 ? -9.343 -10.613 -12.834 1.00 87.81 202 VAL A N 1
ATOM 1551 C CA . VAL A 1 202 ? -9.345 -9.442 -13.718 1.00 87.81 202 VAL A CA 1
ATOM 1552 C C . VAL A 1 202 ? -9.194 -9.893 -15.161 1.00 87.81 202 VAL A C 1
ATOM 1554 O O . VAL A 1 202 ? -8.639 -10.959 -15.438 1.00 87.81 202 VAL A O 1
ATOM 1557 N N . ARG A 1 203 ? -9.723 -9.092 -16.088 1.00 84.75 203 ARG A N 1
ATOM 1558 C CA . ARG A 1 203 ? -9.421 -9.263 -17.507 1.00 84.75 203 ARG A CA 1
ATOM 1559 C C . ARG A 1 203 ? -8.101 -8.567 -17.796 1.00 84.75 203 ARG A C 1
ATOM 1561 O O . ARG A 1 203 ? -7.985 -7.390 -17.486 1.00 84.75 203 ARG A O 1
ATOM 1568 N N . GLY A 1 204 ? -7.189 -9.275 -18.441 1.00 77.75 204 GLY A N 1
ATOM 1569 C CA . GLY A 1 204 ? -5.929 -8.714 -18.889 1.00 77.75 204 GLY A CA 1
ATOM 1570 C C . GLY A 1 204 ? -4.814 -9.728 -18.749 1.00 77.75 204 GLY A C 1
ATOM 1571 O O . GLY A 1 204 ? -4.930 -10.873 -19.195 1.00 77.75 204 GLY A O 1
ATOM 1572 N N . GLY A 1 205 ? -3.745 -9.286 -18.108 1.00 67.56 205 GLY A N 1
ATOM 1573 C CA . GLY A 1 205 ? -2.544 -10.057 -17.857 1.00 67.56 205 GLY A CA 1
ATOM 1574 C C . GLY A 1 205 ? -1.367 -9.625 -18.704 1.00 67.56 205 GLY A C 1
ATOM 1575 O O . GLY A 1 205 ? -0.298 -10.148 -18.496 1.00 67.56 205 GLY A O 1
ATOM 1576 N N . CYS A 1 206 ? -1.492 -8.666 -19.610 1.00 70.19 206 CYS A N 1
ATOM 1577 C CA . CYS A 1 206 ? -0.327 -8.149 -20.333 1.00 70.19 206 CYS A CA 1
ATOM 1578 C C . CYS A 1 206 ? 0.207 -6.840 -19.756 1.00 70.19 206 CYS A C 1
ATOM 1580 O O . CYS A 1 206 ? 1.339 -6.473 -20.064 1.00 70.19 206 CYS A O 1
ATOM 1582 N N . GLY A 1 207 ? -0.594 -6.160 -18.935 1.00 68.12 207 GLY A N 1
ATOM 1583 C CA . GLY A 1 207 ? -0.225 -4.941 -18.230 1.00 68.12 207 GLY A CA 1
ATOM 1584 C C . GLY A 1 207 ? -0.128 -5.128 -16.719 1.00 68.12 207 GLY A C 1
ATOM 1585 O O . GLY A 1 207 ? -0.463 -6.175 -16.161 1.00 68.12 207 GLY A O 1
ATOM 1586 N N . GLU A 1 208 ? 0.352 -4.077 -16.061 1.00 70.75 208 GLU A N 1
ATOM 1587 C CA . GLU A 1 208 ? 0.324 -3.957 -14.608 1.00 70.75 208 GLU A CA 1
ATOM 1588 C C . GLU A 1 208 ? -1.094 -3.587 -14.150 1.00 70.75 208 GLU A C 1
ATOM 1590 O O . GLU A 1 208 ? -1.756 -2.734 -14.747 1.00 70.75 208 GLU A O 1
ATOM 1595 N N . HIS A 1 209 ? -1.548 -4.242 -13.083 1.00 75.38 209 HIS A N 1
ATOM 1596 C CA . HIS A 1 209 ? -2.762 -3.872 -12.368 1.00 75.38 209 HIS A CA 1
ATOM 1597 C C . HIS A 1 209 ? -2.368 -3.523 -10.931 1.00 75.38 209 HIS A C 1
ATOM 1599 O O . HIS A 1 209 ? -1.798 -4.350 -10.209 1.00 75.38 209 HIS A O 1
ATOM 1605 N N . ASP A 1 210 ? -2.705 -2.312 -10.519 1.00 81.69 210 ASP A N 1
ATOM 1606 C CA . ASP A 1 210 ? -2.594 -1.829 -9.154 1.00 81.69 210 ASP A CA 1
ATOM 1607 C C . ASP A 1 210 ? -3.895 -2.107 -8.393 1.00 81.69 210 ASP A C 1
ATOM 1609 O O . ASP A 1 210 ? -5.019 -1.954 -8.881 1.00 81.69 210 ASP A O 1
ATOM 1613 N N . PHE A 1 211 ? -3.752 -2.549 -7.150 1.00 85.56 211 PHE A N 1
ATOM 1614 C CA . PHE A 1 211 ? -4.883 -2.939 -6.323 1.00 85.56 211 PHE A CA 1
ATOM 1615 C C . PHE A 1 211 ? -4.825 -2.150 -5.029 1.00 85.56 211 PHE A C 1
ATOM 1617 O O . PHE A 1 211 ? -3.899 -2.318 -4.247 1.00 85.56 211 PHE A O 1
ATOM 1624 N N . ASP A 1 212 ? -5.857 -1.355 -4.774 1.00 88.06 212 ASP A N 1
ATOM 1625 C CA . ASP A 1 212 ? -5.997 -0.600 -3.539 1.00 88.06 212 ASP A CA 1
ATOM 1626 C C . ASP A 1 212 ? -7.228 -1.084 -2.772 1.00 88.06 212 ASP A C 1
ATOM 1628 O O . ASP A 1 212 ? -8.371 -1.067 -3.248 1.00 88.06 212 ASP A O 1
ATOM 1632 N N . LEU A 1 213 ? -7.013 -1.489 -1.522 1.00 90.06 213 LEU A N 1
ATOM 1633 C CA . LEU A 1 213 ? -8.113 -1.719 -0.597 1.00 90.06 213 LEU A CA 1
ATOM 1634 C C . LEU A 1 213 ? -8.409 -0.425 0.159 1.00 90.06 213 LEU A C 1
ATOM 1636 O O . LEU A 1 213 ? -7.631 -0.016 1.021 1.00 90.06 213 LEU A O 1
ATOM 1640 N N . VAL A 1 214 ? -9.561 0.182 -0.141 1.00 90.38 214 VAL A N 1
ATOM 1641 C CA . VAL A 1 214 ? -9.987 1.454 0.446 1.00 90.38 214 VAL A CA 1
ATOM 1642 C C . VAL A 1 214 ? -11.124 1.245 1.447 1.00 90.38 214 VAL A C 1
ATOM 1644 O O . VAL A 1 214 ? -12.218 0.776 1.124 1.00 90.38 214 VAL A O 1
ATOM 1647 N N . ILE A 1 215 ? -10.898 1.613 2.701 1.00 89.19 215 ILE A N 1
ATOM 1648 C CA . ILE A 1 215 ? -11.898 1.482 3.762 1.00 89.19 215 ILE A CA 1
ATOM 1649 C C . ILE A 1 215 ? -12.390 2.864 4.168 1.00 89.19 215 ILE A C 1
ATOM 1651 O O . ILE A 1 215 ? -11.593 3.757 4.437 1.00 89.19 215 ILE A O 1
ATOM 1655 N N . ASP A 1 216 ? -13.714 3.018 4.214 1.00 89.06 216 ASP A N 1
ATOM 1656 C CA . ASP A 1 216 ? -14.339 4.254 4.672 1.00 89.06 216 ASP A CA 1
ATOM 1657 C C . ASP A 1 216 ? -13.966 4.514 6.129 1.00 89.06 216 ASP A C 1
ATOM 1659 O O . ASP A 1 216 ? -13.980 3.596 6.962 1.00 89.06 216 ASP A O 1
ATOM 1663 N N . ASP A 1 217 ? -13.647 5.764 6.436 1.00 87.81 217 ASP A N 1
ATOM 1664 C CA . ASP A 1 217 ? -13.380 6.169 7.800 1.00 87.81 217 ASP A CA 1
ATOM 1665 C C . ASP A 1 217 ? -14.673 6.373 8.608 1.00 87.81 217 ASP A C 1
ATOM 1667 O O . ASP A 1 217 ? -14.586 6.448 9.824 1.00 87.81 217 ASP A O 1
ATOM 1671 N N . ASP A 1 218 ? -15.883 6.366 8.033 1.00 85.81 218 ASP A N 1
ATOM 1672 C CA . ASP A 1 218 ? -17.135 6.432 8.817 1.00 85.81 218 ASP A CA 1
ATOM 1673 C C . ASP A 1 218 ? -17.503 5.085 9.486 1.00 85.81 218 ASP A C 1
ATOM 1675 O O . ASP A 1 218 ? -18.338 4.296 9.012 1.00 85.81 218 ASP A O 1
ATOM 1679 N N . PHE A 1 219 ? -16.897 4.807 10.645 1.00 84.50 219 PHE A N 1
ATOM 1680 C CA . PHE A 1 219 ? -17.256 3.660 11.478 1.00 84.50 219 PHE A CA 1
ATOM 1681 C C . PHE A 1 219 ? -18.548 3.929 12.269 1.00 84.50 219 PHE A C 1
ATOM 1683 O O . PHE A 1 219 ? -18.699 4.925 12.978 1.00 84.50 219 PHE A O 1
ATOM 1690 N N . THR A 1 220 ? -19.493 2.984 12.254 1.00 79.31 220 THR A N 1
ATOM 1691 C CA . THR A 1 220 ? -20.661 3.076 13.149 1.00 79.31 220 THR A CA 1
ATOM 1692 C C . THR A 1 220 ? -20.279 2.883 14.613 1.00 79.31 220 THR A C 1
ATOM 1694 O O . THR A 1 220 ? -19.319 2.191 14.933 1.00 79.31 220 THR A O 1
ATOM 1697 N N . SER A 1 221 ? -21.113 3.378 15.533 1.00 66.88 221 SER A N 1
ATOM 1698 C CA . SER A 1 221 ? -20.943 3.185 16.984 1.00 66.88 221 SER A CA 1
ATOM 1699 C C . SER A 1 221 ? -20.941 1.720 17.457 1.00 66.88 221 SER A C 1
ATOM 1701 O O . SER A 1 221 ? -20.568 1.456 18.596 1.00 66.88 221 SER A O 1
ATOM 1703 N N . GLY A 1 222 ? -21.348 0.767 16.610 1.00 64.69 222 GLY A N 1
ATOM 1704 C CA . GLY A 1 222 ? -21.211 -0.677 16.847 1.00 64.69 222 GLY A CA 1
ATOM 1705 C C . GLY A 1 222 ? -19.943 -1.288 16.241 1.00 64.69 222 GLY A C 1
ATOM 1706 O O . GLY A 1 222 ? -19.834 -2.508 16.162 1.00 64.69 222 GLY A O 1
ATOM 1707 N N . GLY A 1 223 ? -19.041 -0.450 15.736 1.00 59.97 223 GLY A N 1
ATOM 1708 C CA . GLY A 1 223 ? -17.806 -0.817 15.061 1.00 59.97 223 GLY A CA 1
ATOM 1709 C C . GLY A 1 223 ? -17.967 -1.429 13.673 1.00 59.97 223 GLY A C 1
ATOM 1710 O O . GLY A 1 223 ? -17.000 -1.879 13.071 1.00 59.97 223 GLY A O 1
ATOM 1711 N N . THR A 1 224 ? -19.179 -1.433 13.121 1.00 62.28 224 THR A N 1
ATOM 1712 C CA . THR A 1 224 ? -19.401 -1.856 11.735 1.00 62.28 224 THR A CA 1
ATOM 1713 C C . THR A 1 224 ? -18.969 -0.723 10.810 1.00 62.28 224 THR A C 1
ATOM 1715 O O . THR A 1 224 ? -19.497 0.384 10.935 1.00 62.28 224 THR A O 1
ATOM 1718 N N . VAL A 1 225 ? -18.040 -0.987 9.892 1.00 60.56 225 VAL A N 1
ATOM 1719 C CA . VAL A 1 225 ? -17.768 -0.090 8.762 1.00 60.56 225 VAL A CA 1
ATOM 1720 C C . VAL A 1 225 ? -19.002 -0.112 7.868 1.00 60.56 225 VAL A C 1
ATOM 1722 O O . VAL A 1 225 ? -19.478 -1.184 7.489 1.00 60.56 225 VAL A O 1
ATOM 1725 N N . ARG A 1 226 ? -19.579 1.058 7.579 1.00 58.62 226 ARG A N 1
ATOM 1726 C CA . ARG A 1 226 ? -20.793 1.128 6.746 1.00 58.62 226 ARG A CA 1
ATOM 1727 C C . ARG A 1 226 ? -20.517 0.728 5.301 1.00 58.62 226 ARG A C 1
ATOM 1729 O O . ARG A 1 226 ? -21.396 0.177 4.637 1.00 58.62 226 ARG A O 1
ATOM 1736 N N . THR A 1 227 ? -19.301 0.984 4.845 1.00 59.50 227 THR A N 1
ATOM 1737 C CA . THR A 1 227 ? -18.909 0.985 3.442 1.00 59.50 227 THR A CA 1
ATOM 1738 C C . THR A 1 227 ? -17.422 0.661 3.345 1.00 59.50 227 THR A C 1
ATOM 1740 O O . THR A 1 227 ? -16.594 1.285 3.984 1.00 59.50 227 THR A O 1
ATOM 1743 N N . SER A 1 228 ? -17.056 -0.341 2.557 1.00 64.19 228 SER A N 1
ATOM 1744 C CA . SER A 1 228 ? -15.691 -0.450 2.044 1.00 64.19 228 SER A CA 1
ATOM 1745 C C . SER A 1 228 ? -15.784 -0.429 0.532 1.00 64.19 228 SER A C 1
ATOM 1747 O O . SER A 1 228 ? -16.737 -0.984 -0.033 1.00 64.19 228 SER A O 1
ATOM 1749 N N . SER A 1 229 ? -14.836 0.254 -0.096 1.00 66.19 229 SER A N 1
ATOM 1750 C CA . SER A 1 229 ? -14.664 0.238 -1.538 1.00 66.19 229 SER A CA 1
ATOM 1751 C C . SER A 1 229 ? -13.471 -0.641 -1.861 1.00 66.19 229 SER A C 1
ATOM 1753 O O . SER A 1 229 ? -12.507 -0.721 -1.104 1.00 66.19 229 SER A O 1
ATOM 1755 N N . LEU A 1 230 ? -13.553 -1.346 -2.974 1.00 68.25 230 LEU A N 1
ATOM 1756 C CA . LEU A 1 230 ? -12.402 -2.039 -3.505 1.00 68.25 230 LEU A CA 1
ATOM 1757 C C . LEU A 1 230 ? -12.085 -1.402 -4.839 1.00 68.25 230 LEU A C 1
ATOM 1759 O O . LEU A 1 230 ? -12.949 -1.341 -5.715 1.00 68.25 230 LEU A O 1
ATOM 1763 N N . SER A 1 231 ? -10.875 -0.879 -4.924 1.00 66.75 231 SER A N 1
ATOM 1764 C CA . SER A 1 231 ? -10.410 -0.105 -6.052 1.00 66.75 231 SER A CA 1
ATOM 1765 C C . SER A 1 231 ? -9.375 -0.949 -6.771 1.00 66.75 231 SER A C 1
ATOM 1767 O O . SER A 1 231 ? -8.374 -1.353 -6.186 1.00 66.75 231 SER A O 1
ATOM 1769 N N . VAL A 1 232 ? -9.652 -1.272 -8.026 1.00 59.50 232 VAL A N 1
ATOM 1770 C CA . VAL A 1 232 ? -8.674 -1.909 -8.905 1.00 59.50 232 VAL A CA 1
ATOM 1771 C C . VAL A 1 232 ? -8.404 -0.901 -9.995 1.00 59.50 232 VAL A C 1
ATOM 1773 O O . VAL A 1 232 ? -9.312 -0.579 -10.763 1.00 59.50 232 VAL A O 1
ATOM 1776 N N . TYR A 1 233 ? -7.189 -0.376 -9.994 1.00 63.09 233 TYR A N 1
ATOM 1777 C CA . TYR A 1 233 ? -6.696 0.514 -11.022 1.00 63.09 233 TYR A CA 1
ATOM 1778 C C . TYR A 1 233 ? -5.812 -0.328 -11.921 1.00 63.09 233 TYR A C 1
ATOM 1780 O O . TYR A 1 233 ? -4.806 -0.864 -11.480 1.00 63.09 233 TYR A O 1
ATOM 1788 N N . GLY A 1 234 ? -6.163 -0.461 -13.182 1.00 55.94 234 GLY A N 1
ATOM 1789 C CA . GLY A 1 234 ? -5.239 -1.021 -14.151 1.00 55.94 234 GLY A CA 1
ATOM 1790 C C . GLY A 1 234 ? -5.153 -0.115 -15.350 1.00 55.94 234 GLY A C 1
ATOM 1791 O O . GLY A 1 234 ? -5.833 0.913 -15.465 1.00 55.94 234 GLY A O 1
ATOM 1792 N N . GLU A 1 235 ? -4.247 -0.479 -16.235 1.00 54.97 235 GLU A N 1
ATOM 1793 C CA . GLU A 1 235 ? -4.229 0.137 -17.535 1.00 54.97 235 GLU A CA 1
ATOM 1794 C C . GLU A 1 235 ? -5.300 -0.505 -18.414 1.00 54.97 235 GLU A C 1
ATOM 1796 O O . GLU A 1 235 ? -5.120 -1.610 -18.924 1.00 54.97 235 GLU A O 1
ATOM 1801 N N . ASP A 1 236 ? -6.359 0.269 -18.658 1.00 49.94 236 ASP A N 1
ATOM 1802 C CA . ASP A 1 236 ? -7.593 -0.033 -19.407 1.00 49.94 236 ASP A CA 1
ATOM 1803 C C . ASP A 1 236 ? -7.377 -0.523 -20.867 1.00 49.94 236 ASP A C 1
ATOM 1805 O O . ASP A 1 236 ? -8.301 -0.584 -21.682 1.00 49.94 236 ASP A O 1
ATOM 1809 N N . ASN A 1 237 ? -6.131 -0.798 -21.264 1.00 53.88 237 ASN A N 1
ATOM 1810 C CA . ASN A 1 237 ? -5.720 -1.094 -22.627 1.00 53.88 237 ASN A CA 1
ATOM 1811 C C . ASN A 1 237 ? -4.506 -2.037 -22.717 1.00 53.88 237 ASN A C 1
ATOM 1813 O O . ASN A 1 237 ? -3.715 -1.959 -23.671 1.00 53.88 237 ASN A O 1
ATOM 1817 N N . ASP A 1 238 ? -4.342 -2.941 -21.750 1.00 58.72 238 ASP A N 1
ATOM 1818 C CA . ASP A 1 238 ? -3.574 -4.148 -22.024 1.00 58.72 238 ASP A CA 1
ATOM 1819 C C . ASP A 1 238 ? -4.315 -4.910 -23.142 1.00 58.72 238 ASP A C 1
ATOM 1821 O O . ASP A 1 238 ? -5.539 -5.027 -23.156 1.00 58.72 238 ASP A O 1
ATOM 1825 N N . GLY A 1 239 ? -3.628 -5.308 -24.208 1.00 65.44 239 GLY A N 1
ATOM 1826 C CA . GLY A 1 239 ? -4.286 -5.899 -25.381 1.00 65.44 239 GLY A CA 1
ATOM 1827 C C . GLY A 1 239 ? -4.870 -7.292 -25.120 1.00 65.44 239 GLY A C 1
ATOM 1828 O O . GLY A 1 239 ? -5.228 -7.984 -26.077 1.00 65.44 239 GLY A O 1
ATOM 1829 N N . CYS A 1 240 ? -4.905 -7.733 -23.863 1.00 76.31 240 CYS A N 1
ATOM 1830 C CA . CYS A 1 240 ? -5.143 -9.097 -23.457 1.00 76.31 240 CYS A CA 1
ATOM 1831 C C . CYS A 1 240 ? -6.537 -9.238 -22.850 1.00 76.31 240 CYS A C 1
ATOM 1833 O O . CYS A 1 240 ? -7.109 -8.354 -22.221 1.00 76.31 240 CYS A O 1
ATOM 1835 N N . THR A 1 241 ? -7.174 -10.361 -23.168 1.00 77.88 241 THR A N 1
ATOM 1836 C CA . THR A 1 241 ? -8.585 -10.590 -22.824 1.00 77.88 241 THR A CA 1
ATOM 1837 C C . THR A 1 241 ? -8.786 -11.801 -21.934 1.00 77.88 241 THR A C 1
ATOM 1839 O O . THR A 1 241 ? -9.933 -12.161 -21.656 1.00 77.88 241 THR A O 1
ATOM 1842 N N . ASP A 1 242 ? -7.691 -12.437 -21.532 1.00 84.38 242 ASP A N 1
ATOM 1843 C CA . ASP A 1 242 ? -7.727 -13.601 -20.669 1.00 84.38 242 ASP A CA 1
ATOM 1844 C C . ASP A 1 242 ? -8.117 -13.178 -19.251 1.00 84.38 242 ASP A C 1
ATOM 1846 O O . ASP A 1 242 ? -7.927 -12.033 -18.841 1.00 84.38 242 ASP A O 1
ATOM 1850 N N . LEU A 1 243 ? -8.754 -14.095 -18.529 1.00 87.44 243 LEU A N 1
ATOM 1851 C CA . LEU A 1 243 ? -9.051 -13.904 -17.115 1.00 87.44 243 LEU A CA 1
ATOM 1852 C C . LEU A 1 243 ? -7.901 -14.498 -16.314 1.00 87.44 243 LEU A C 1
ATOM 1854 O O . LEU A 1 243 ? -7.570 -15.673 -16.497 1.00 87.44 243 LEU A O 1
ATOM 1858 N N . ILE A 1 244 ? -7.313 -13.690 -15.438 1.00 86.38 244 ILE A N 1
ATOM 1859 C CA . ILE A 1 244 ? -6.217 -14.104 -14.565 1.00 86.38 244 ILE A CA 1
ATOM 1860 C C . ILE A 1 244 ? -6.584 -13.897 -13.098 1.00 86.38 244 ILE A C 1
ATOM 1862 O O . ILE A 1 244 ? -7.265 -12.933 -12.749 1.00 86.38 244 ILE A O 1
ATOM 1866 N N . ASP A 1 245 ? -6.101 -14.804 -12.246 1.00 90.06 245 ASP A N 1
ATOM 1867 C CA . ASP A 1 245 ? -6.229 -14.713 -10.793 1.00 90.06 245 ASP A CA 1
ATOM 1868 C C . ASP A 1 245 ? -5.000 -14.010 -10.199 1.00 90.06 245 ASP A C 1
ATOM 1870 O O . ASP A 1 245 ? -3.877 -14.512 -10.292 1.00 90.06 245 ASP A O 1
ATOM 1874 N N . VAL A 1 246 ? -5.215 -12.881 -9.527 1.00 86.62 246 VAL A N 1
ATOM 1875 C CA . VAL A 1 246 ? -4.172 -12.070 -8.893 1.00 86.62 246 VAL A CA 1
ATOM 1876 C C . VAL A 1 246 ? -4.331 -12.118 -7.369 1.00 86.62 246 VAL A C 1
ATOM 1878 O O . VAL A 1 246 ? -5.270 -11.530 -6.819 1.00 86.62 246 VAL A O 1
ATOM 1881 N N . PRO A 1 247 ? -3.452 -12.833 -6.642 1.00 89.56 247 PRO A N 1
ATOM 1882 C CA . PRO A 1 247 ? -3.471 -12.847 -5.186 1.00 89.56 247 PRO A CA 1
ATOM 1883 C C . PRO A 1 247 ? -2.849 -11.564 -4.621 1.00 89.56 247 PRO A C 1
ATOM 1885 O O . PRO A 1 247 ? -1.714 -11.219 -4.939 1.00 89.56 247 PRO A O 1
ATOM 1888 N N . LYS A 1 248 ? -3.554 -10.900 -3.705 1.00 88.88 248 LYS A N 1
ATOM 1889 C CA . LYS A 1 248 ? -3.073 -9.713 -2.986 1.00 88.88 248 LYS A CA 1
ATOM 1890 C C . LYS A 1 248 ? -3.264 -9.849 -1.485 1.00 88.88 248 LYS A C 1
ATOM 1892 O O . LYS A 1 248 ? -4.096 -10.620 -0.987 1.00 88.88 248 LYS A O 1
ATOM 1897 N N . ARG A 1 249 ? -2.452 -9.097 -0.747 1.00 91.81 249 ARG A N 1
ATOM 1898 C CA . ARG A 1 249 ? -2.449 -9.081 0.712 1.00 91.81 249 ARG A CA 1
ATOM 1899 C C . ARG A 1 249 ? -2.347 -7.650 1.211 1.00 91.81 249 ARG A C 1
ATOM 1901 O O . ARG A 1 249 ? -1.398 -6.959 0.857 1.00 91.81 249 ARG A O 1
ATOM 1908 N N . PHE A 1 250 ? -3.274 -7.268 2.080 1.00 93.25 250 PHE A N 1
ATOM 1909 C CA . PHE A 1 250 ? -3.360 -5.919 2.627 1.00 93.25 250 PHE A CA 1
ATOM 1910 C C . PHE A 1 250 ? -3.184 -5.919 4.141 1.00 93.25 250 PHE A C 1
ATOM 1912 O O . PHE A 1 250 ? -3.764 -6.755 4.840 1.00 93.25 250 PHE A O 1
ATOM 1919 N N . ASP A 1 251 ? -2.414 -4.961 4.645 1.00 94.81 251 ASP A N 1
ATOM 1920 C CA . ASP A 1 251 ? -2.229 -4.707 6.071 1.00 94.81 251 ASP A CA 1
ATOM 1921 C C . ASP A 1 251 ? -3.412 -3.891 6.625 1.00 94.81 251 ASP A C 1
ATOM 1923 O O . ASP A 1 251 ? -3.663 -2.758 6.211 1.00 94.81 251 ASP A O 1
ATOM 1927 N N . LEU A 1 252 ? -4.148 -4.484 7.568 1.00 95.00 252 LEU A N 1
ATOM 1928 C CA . LEU A 1 252 ? -5.328 -3.920 8.232 1.00 95.00 252 LEU A CA 1
ATOM 1929 C C . LEU A 1 252 ? -4.984 -3.093 9.478 1.00 95.00 252 LEU A C 1
ATOM 1931 O O . LEU A 1 252 ? -5.877 -2.490 10.079 1.00 95.00 252 LEU A O 1
ATOM 1935 N N . THR A 1 253 ? -3.713 -3.021 9.868 1.00 95.19 253 THR A N 1
ATOM 1936 C CA . THR A 1 253 ? -3.249 -2.215 11.004 1.00 95.19 253 THR A CA 1
ATOM 1937 C C . THR A 1 253 ? -3.729 -0.746 10.950 1.00 95.19 253 THR A C 1
ATOM 1939 O O . THR A 1 253 ? -4.166 -0.234 11.988 1.00 95.19 253 THR A O 1
ATOM 1942 N N . PRO A 1 254 ? -3.767 -0.067 9.779 1.00 95.75 254 PRO A N 1
ATOM 1943 C CA . PRO A 1 254 ? -4.351 1.272 9.647 1.00 95.75 254 PRO A CA 1
ATOM 1944 C C . PRO A 1 254 ? -5.818 1.367 10.092 1.00 95.75 254 PRO A C 1
ATOM 1946 O O . PRO A 1 254 ? -6.208 2.335 10.744 1.00 95.75 254 PRO A O 1
ATOM 1949 N N . VAL A 1 255 ? -6.627 0.338 9.823 1.00 93.81 255 VAL A N 1
ATOM 1950 C CA . VAL A 1 255 ? -8.052 0.288 10.199 1.00 93.81 255 VAL A CA 1
ATOM 1951 C C . VAL A 1 255 ? -8.207 0.321 11.716 1.00 93.81 255 VAL A C 1
ATOM 1953 O O . VAL A 1 255 ? -9.037 1.059 12.248 1.00 93.81 255 VAL A O 1
ATOM 1956 N N . LYS A 1 256 ? -7.387 -0.460 12.428 1.00 93.50 256 LYS A N 1
ATOM 1957 C CA . LYS A 1 256 ? -7.370 -0.492 13.895 1.00 93.50 256 LYS A CA 1
ATOM 1958 C C . LYS A 1 256 ? -7.006 0.870 14.486 1.00 93.50 256 LYS A C 1
ATOM 1960 O O . LYS A 1 256 ? -7.612 1.282 15.477 1.00 93.50 256 LYS A O 1
ATOM 1965 N N . GLU A 1 257 ? -6.041 1.562 13.888 1.00 95.12 257 GLU A N 1
ATOM 1966 C CA . GLU A 1 257 ? -5.607 2.889 14.335 1.00 95.12 257 GLU A CA 1
ATOM 1967 C C . GLU A 1 257 ? -6.702 3.943 14.159 1.00 95.12 257 GLU A C 1
ATOM 1969 O O . GLU A 1 257 ? -7.021 4.661 15.110 1.00 95.12 257 GLU A O 1
ATOM 1974 N N . ILE A 1 258 ? -7.332 4.011 12.981 1.00 94.00 258 ILE A N 1
ATOM 1975 C CA . ILE A 1 258 ? -8.428 4.962 12.752 1.00 94.00 258 ILE A CA 1
ATOM 1976 C C . ILE A 1 258 ? -9.616 4.652 13.665 1.00 94.00 258 ILE A C 1
ATOM 1978 O O . ILE A 1 258 ? -10.157 5.562 14.297 1.00 94.00 258 ILE A O 1
ATOM 1982 N N . TYR A 1 259 ? -9.958 3.374 13.846 1.00 92.88 259 TYR A N 1
ATOM 1983 C CA . TYR A 1 259 ? -10.998 2.969 14.790 1.00 92.88 259 TYR A CA 1
ATOM 1984 C C . TYR A 1 259 ? -10.719 3.476 16.211 1.00 92.88 259 TYR A C 1
ATOM 1986 O O . TYR A 1 259 ? -11.596 4.053 16.859 1.00 92.88 259 TYR A O 1
ATOM 1994 N N . LYS A 1 260 ? -9.490 3.288 16.710 1.00 93.00 260 LYS A N 1
ATOM 1995 C CA . LYS A 1 260 ? -9.097 3.723 18.058 1.00 93.00 260 LYS A CA 1
ATOM 1996 C C . LYS A 1 260 ? -9.279 5.231 18.242 1.00 93.00 260 LYS A C 1
ATOM 1998 O O . LYS A 1 260 ? -9.715 5.668 19.305 1.00 93.00 260 LYS A O 1
ATOM 2003 N N . ARG A 1 261 ? -8.986 6.027 17.212 1.00 92.00 261 ARG A N 1
ATOM 2004 C CA . ARG A 1 261 ? -9.140 7.491 17.252 1.00 92.00 261 ARG A CA 1
ATOM 2005 C C . ARG A 1 261 ? -10.590 7.928 17.330 1.00 92.00 261 ARG A C 1
ATOM 2007 O O . ARG A 1 261 ? -10.900 8.868 18.057 1.00 92.00 261 ARG A O 1
ATOM 2014 N N . GLN A 1 262 ? -11.469 7.250 16.601 1.00 91.38 262 GLN A N 1
ATOM 2015 C CA . GLN A 1 262 ? -12.895 7.564 16.617 1.00 91.38 262 GLN A CA 1
ATOM 2016 C C . GLN A 1 262 ? -13.580 7.105 17.901 1.00 91.38 262 GLN A C 1
ATOM 2018 O O . GLN A 1 262 ? -14.494 7.770 18.393 1.00 91.38 262 GLN A O 1
ATOM 2023 N N . PHE A 1 263 ? -13.100 6.009 18.492 1.00 92.44 263 PHE A N 1
ATOM 2024 C CA . PHE A 1 263 ? -13.629 5.450 19.731 1.00 92.44 263 PHE A CA 1
ATOM 2025 C C . PHE A 1 263 ? -12.550 5.378 20.825 1.00 92.44 263 PHE A C 1
ATOM 2027 O O . PHE A 1 263 ? -12.201 4.284 21.269 1.00 92.44 263 PHE A O 1
ATOM 2034 N N . PRO A 1 264 ? -12.063 6.520 21.351 1.00 92.69 264 PRO A N 1
ATOM 2035 C CA . PRO A 1 264 ? -10.932 6.556 22.289 1.00 92.69 264 PRO A CA 1
ATOM 2036 C C . PRO A 1 264 ? -11.205 5.871 23.638 1.00 92.69 264 PRO A C 1
ATOM 2038 O O . PRO A 1 264 ? -10.281 5.626 24.405 1.00 92.69 264 PRO A O 1
ATOM 2041 N N . ASN A 1 265 ? -12.472 5.566 23.939 1.00 93.00 265 ASN A N 1
ATOM 2042 C CA . ASN A 1 265 ? -12.890 4.862 25.154 1.00 93.00 265 ASN A CA 1
ATOM 2043 C C . ASN A 1 265 ? -13.189 3.367 24.917 1.00 93.00 265 ASN A C 1
ATOM 2045 O O . ASN A 1 265 ? -13.623 2.682 25.844 1.00 93.00 265 ASN A O 1
ATOM 2049 N N . ALA A 1 266 ? -13.043 2.866 23.684 1.00 90.56 266 ALA A N 1
ATOM 2050 C CA . ALA A 1 266 ? -13.256 1.457 23.375 1.00 90.56 266 ALA A CA 1
ATOM 2051 C C . ALA A 1 266 ? -12.099 0.607 23.916 1.00 90.56 266 ALA A C 1
ATOM 2053 O O . ALA A 1 266 ? -10.933 0.942 23.734 1.00 90.56 266 ALA A O 1
ATOM 2054 N N . VAL A 1 267 ? -12.429 -0.516 24.556 1.00 93.69 267 VAL A N 1
ATOM 2055 C CA . VAL A 1 267 ? -11.463 -1.439 25.174 1.00 93.69 267 VAL A CA 1
ATOM 2056 C C . VAL A 1 267 ? -11.845 -2.889 24.894 1.00 93.69 267 VAL A C 1
ATOM 2058 O O . VAL A 1 267 ? -13.014 -3.206 24.657 1.00 93.69 267 VAL A O 1
ATOM 2061 N N . GLY A 1 268 ? -10.875 -3.801 24.953 1.00 94.25 268 GLY A N 1
ATOM 2062 C CA . GLY A 1 268 ? -11.107 -5.228 24.744 1.00 94.25 268 GLY A CA 1
ATOM 2063 C C . GLY A 1 268 ? -11.287 -5.597 23.271 1.00 94.25 268 GLY A C 1
ATOM 2064 O O . GLY A 1 268 ? -10.726 -4.959 22.382 1.00 94.25 268 GLY A O 1
ATOM 2065 N N . ASN A 1 269 ? -12.032 -6.670 23.003 1.00 94.38 269 ASN A N 1
ATOM 2066 C CA . ASN A 1 269 ? -12.170 -7.210 21.650 1.00 94.38 269 ASN A CA 1
ATOM 2067 C C . ASN A 1 269 ? -13.136 -6.358 20.821 1.00 94.38 269 ASN A C 1
ATOM 2069 O O . ASN A 1 269 ? -14.299 -6.207 21.191 1.00 94.38 269 ASN A O 1
ATOM 2073 N N . GLN A 1 270 ? -12.656 -5.866 19.685 1.00 92.12 270 GLN A N 1
ATOM 2074 C CA . GLN A 1 270 ? -13.433 -5.134 18.694 1.00 92.12 270 GLN A CA 1
ATOM 2075 C C . GLN A 1 270 ? -13.676 -6.011 17.465 1.00 92.12 270 GLN A C 1
ATOM 2077 O O . GLN A 1 270 ? -12.987 -7.010 17.229 1.00 92.12 270 GLN A O 1
ATOM 2082 N N . THR A 1 271 ? -14.689 -5.668 16.678 1.00 92.00 271 THR A N 1
ATOM 2083 C CA . THR A 1 271 ? -14.933 -6.304 15.383 1.00 92.00 271 THR A CA 1
ATOM 2084 C C . THR A 1 271 ? -15.368 -5.251 14.385 1.00 92.00 271 THR A C 1
ATOM 2086 O O . THR A 1 271 ? -16.385 -4.595 14.590 1.00 92.00 271 THR A O 1
ATOM 2089 N N . VAL A 1 272 ? -14.609 -5.148 13.302 1.00 89.94 272 VAL A N 1
ATOM 2090 C CA . VAL A 1 272 ? -14.930 -4.353 12.126 1.00 89.94 272 VAL A CA 1
ATOM 2091 C C . VAL A 1 272 ? -15.373 -5.294 11.013 1.00 89.94 272 VAL A C 1
ATOM 2093 O O . VAL A 1 272 ? -14.664 -6.234 10.662 1.00 89.94 272 VAL A O 1
ATOM 2096 N N . VAL A 1 273 ? -16.565 -5.070 10.463 1.00 89.38 273 VAL A N 1
ATOM 2097 C CA . VAL A 1 273 ? -17.047 -5.820 9.294 1.00 89.38 273 VAL A CA 1
ATOM 2098 C C . VAL A 1 273 ? -16.561 -5.111 8.038 1.00 89.38 273 VAL A C 1
ATOM 2100 O O . VAL A 1 273 ? -17.033 -4.019 7.745 1.00 89.38 273 VAL A O 1
ATOM 2103 N N . ILE A 1 274 ? -15.645 -5.728 7.296 1.00 88.31 274 ILE A N 1
ATOM 2104 C CA . ILE A 1 274 ? -15.155 -5.218 6.014 1.00 88.31 274 ILE A CA 1
ATOM 2105 C C . ILE A 1 274 ? -15.982 -5.876 4.909 1.00 88.31 274 ILE A C 1
ATOM 2107 O O . ILE A 1 274 ? -15.985 -7.106 4.762 1.00 88.31 274 ILE A O 1
ATOM 2111 N N . ARG A 1 275 ? -16.741 -5.071 4.159 1.00 83.56 275 ARG A N 1
ATOM 2112 C CA . ARG A 1 275 ? -17.697 -5.569 3.164 1.00 83.56 275 ARG A CA 1
ATOM 2113 C C . ARG A 1 275 ? -16.970 -6.403 2.108 1.00 83.56 275 ARG A C 1
ATOM 2115 O O . ARG A 1 275 ? -15.896 -6.034 1.654 1.00 83.56 275 ARG A O 1
ATOM 2122 N N . ASN A 1 276 ? -17.575 -7.530 1.728 1.00 84.31 276 ASN A N 1
ATOM 2123 C CA . ASN A 1 276 ? -17.049 -8.508 0.761 1.00 84.31 276 ASN A CA 1
ATOM 2124 C C . ASN A 1 276 ? -15.734 -9.208 1.161 1.00 84.31 276 ASN A C 1
ATOM 2126 O O . ASN A 1 276 ? -15.261 -10.046 0.402 1.00 84.31 276 ASN A O 1
ATOM 2130 N N . ILE A 1 277 ? -15.180 -8.926 2.348 1.00 90.94 277 ILE A N 1
ATOM 2131 C CA . ILE A 1 277 ? -13.933 -9.539 2.826 1.00 90.94 277 ILE A CA 1
ATOM 2132 C C . ILE A 1 277 ? -14.186 -10.383 4.079 1.00 90.94 277 ILE A C 1
ATOM 2134 O O . ILE A 1 277 ? -13.878 -11.573 4.096 1.00 90.94 277 ILE A O 1
ATOM 2138 N N . GLY A 1 278 ? -14.780 -9.805 5.129 1.00 91.69 278 GLY A N 1
ATOM 2139 C CA . GLY A 1 278 ? -15.094 -10.544 6.352 1.00 91.69 278 GLY A CA 1
ATOM 2140 C C . GLY A 1 278 ? -15.037 -9.719 7.635 1.00 91.69 278 GLY A C 1
ATOM 2141 O O . GLY A 1 278 ? -15.116 -8.495 7.627 1.00 91.69 278 GLY A O 1
ATOM 2142 N N . ASN A 1 279 ? -14.922 -10.417 8.766 1.00 92.81 279 ASN A N 1
ATOM 2143 C CA . ASN A 1 279 ? -14.860 -9.803 10.092 1.00 92.81 279 ASN A CA 1
ATOM 2144 C C . ASN A 1 279 ? -13.402 -9.626 10.527 1.00 92.81 279 ASN A C 1
ATOM 2146 O O . ASN A 1 279 ? -12.755 -10.607 10.897 1.00 92.81 279 ASN A O 1
ATOM 2150 N N . TYR A 1 280 ? -12.917 -8.388 10.549 1.00 93.81 280 TYR A N 1
ATOM 2151 C CA . TYR A 1 280 ? -11.633 -8.035 11.138 1.00 93.81 280 TYR A CA 1
ATOM 2152 C C . TYR A 1 280 ? -11.779 -7.912 12.656 1.00 93.81 280 TYR A C 1
ATOM 2154 O O . TYR A 1 280 ? -12.545 -7.089 13.159 1.00 93.81 280 TYR A O 1
ATOM 2162 N N . ARG A 1 281 ? -11.082 -8.771 13.403 1.00 94.25 281 ARG A N 1
ATOM 2163 C CA . ARG A 1 281 ? -11.145 -8.816 14.868 1.00 94.25 281 ARG A CA 1
ATOM 2164 C C . ARG A 1 281 ? -9.794 -8.448 15.451 1.00 94.25 281 ARG A C 1
ATOM 2166 O O . ARG A 1 281 ? -8.812 -9.128 15.184 1.00 94.25 281 ARG A O 1
ATOM 2173 N N . PHE A 1 282 ? -9.777 -7.444 16.316 1.00 94.12 282 PHE A N 1
ATOM 2174 C CA . PHE A 1 282 ? -8.576 -6.995 17.012 1.00 94.12 282 PHE A CA 1
ATOM 2175 C C . PHE A 1 282 ? -8.888 -6.676 18.473 1.00 94.12 282 PHE A C 1
ATOM 2177 O O . PHE A 1 282 ? -10.048 -6.568 18.879 1.00 94.12 282 PHE A O 1
ATOM 2184 N N . ARG A 1 283 ? -7.840 -6.540 19.284 1.00 94.00 283 ARG A N 1
ATOM 2185 C CA . ARG A 1 283 ? -7.944 -6.144 20.688 1.00 94.00 283 ARG A CA 1
ATOM 2186 C C . ARG A 1 283 ? -7.373 -4.741 20.882 1.00 94.00 283 ARG A C 1
ATOM 2188 O O . ARG A 1 283 ? -6.312 -4.430 20.337 1.00 94.00 283 ARG A O 1
ATOM 2195 N N . LEU A 1 284 ? -8.095 -3.929 21.648 1.00 92.56 284 LEU A N 1
ATOM 2196 C CA . LEU A 1 284 ? -7.633 -2.656 22.194 1.00 92.56 284 LEU A CA 1
ATOM 2197 C C . LEU A 1 284 ? -7.295 -2.844 23.676 1.00 92.56 284 LEU A C 1
ATOM 2199 O O . LEU A 1 284 ? -8.024 -3.549 24.388 1.00 92.56 284 LEU A O 1
ATOM 2203 N N . ASP A 1 285 ? -6.184 -2.246 24.092 1.00 90.06 285 ASP A N 1
ATOM 2204 C CA . ASP A 1 285 ? -5.688 -2.272 25.472 1.00 90.06 285 ASP A CA 1
ATOM 2205 C C . ASP A 1 285 ? -6.389 -1.245 26.366 1.00 90.06 285 ASP A C 1
ATOM 2207 O O . ASP A 1 285 ? -6.768 -0.167 25.851 1.00 90.06 285 ASP A O 1
#

Organism: NCBI:txid2591008

Foldseek 3Di:
DDDDDDDDDDDPDPDDPDPPDDPPPPDQQKAKEQEEPACAWWWKAFVVVRDIDIDRDGGIDIHGDDPPDQDTDIDGQFDPPLAAWDKAAPDQQRNSYIYIYRNDHQDDDQPAWKFWWWHDDPPPLRQKIAIWIDSHPSSCRSGVTQTQETNDIPVVSHGPIDGGPARAAREEAPVPDDFDAADKDFPDWEDDAQKIKTKIWHFARRGDKDWHWYFYLPADPLRERPDTDTGIDIDPDNVTGDIDIDMHMYGNVSVVRSVCVVVVPDAAWHWYQYPPHGIHIDGDD